Protein AF-A0A5C7FHQ1-F1 (afdb_monomer_lite)

InterPro domains:
  IPR025591 RloB-like protein [PF13707] (38-109)

Radius of gyration: 37.38 Å; chains: 1; bounding box: 98×91×89 Å

Organism: NCBI:txid2602767

Secondary structure (DSSP, 8-state):
---------GGGSTT--GGGS-----------PPPEEEEEEESSHHHHHHHHH---SSEEEEEEE----THHHHHHHHHHHHTT-SSEEEEE-------S----BGGGTEEEEEE-TTS-EEEEEETTEEEEEEE-TTS-EEEEEETT--EEEEETTEEEETTEEEEEEETTEEEEEETTEEEEEEEEE-TTS-EEEEEEEPTTS-EEE-

pLDDT: mean 82.06, std 13.9, range [45.81, 98.25]

Foldseek 3Di:
DDDDDDDDDPCPPPPPPPVVPDPDPPPPPPPPDDAAEEEEEECDDVVQVVVVPDDDPRHHYHYDHPVDADPVSVVVQVVVVVVVPGPYYHYDHPPPVVVVDDQADVVQQWRGFDADPVRHTAWTQHPNWIWGWDADPVRHTAWIATPVGFIWGDDPQWIDTNNHGAWGADPQGIFGDDDNDTWDKGFDADPVRHGDWIWTADDPGDIDID

Sequence (210 aa):
MAGRKNRIKVTDMRGNKPWLKSRQRSRVAVVVRSKRTFLILCEGQTEADYFLAFSNERIAVTAHDLGCAGKSLVDCALQYRDDGSFDEVWCVYDLDYSRGNVKAQANKQVSLISYNIFNLPRQITKSGQVFEVIYDGAGRKLAQIDLQGNRKDYLAGLELNNGSFESLYHPQGRAAYSNGSWSYQYVLQDHLGNTRAVFKNAVGGGVIIQ

Structure (mmCIF, N/CA/C/O backbone):
data_AF-A0A5C7FHQ1-F1
#
_entry.id   AF-A0A5C7FHQ1-F1
#
loop_
_atom_site.group_PDB
_atom_site.id
_atom_site.type_symbol
_atom_site.label_atom_id
_atom_site.label_alt_id
_atom_site.label_comp_id
_atom_site.label_asym_id
_atom_site.label_entity_id
_atom_site.label_seq_id
_atom_site.pdbx_PDB_ins_code
_atom_site.Cartn_x
_atom_site.Cartn_y
_atom_site.Cartn_z
_atom_site.occupancy
_atom_site.B_iso_or_equiv
_atom_site.auth_seq_id
_atom_site.auth_comp_id
_atom_site.auth_asym_id
_atom_site.auth_atom_id
_atom_site.pdbx_PDB_model_num
ATOM 1 N N . MET A 1 1 ? 72.778 -74.105 -54.160 1.00 45.81 1 MET A N 1
ATOM 2 C CA . MET A 1 1 ? 71.726 -74.114 -53.118 1.00 45.81 1 MET A CA 1
ATOM 3 C C . MET A 1 1 ? 70.679 -73.067 -53.477 1.00 45.81 1 ME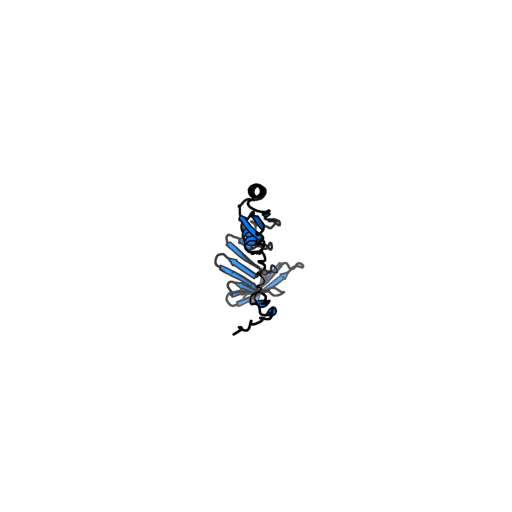T A C 1
ATOM 5 O O . MET A 1 1 ? 71.008 -71.890 -53.501 1.00 45.81 1 MET A O 1
ATOM 9 N N . ALA A 1 2 ? 69.463 -73.475 -53.848 1.00 47.78 2 ALA A N 1
ATOM 10 C CA . ALA A 1 2 ? 68.392 -72.546 -54.217 1.00 47.78 2 ALA A CA 1
ATOM 11 C C . ALA A 1 2 ? 67.639 -72.080 -52.958 1.00 47.78 2 ALA A C 1
ATOM 13 O O . ALA A 1 2 ? 67.052 -72.893 -52.246 1.00 47.78 2 ALA A O 1
ATOM 14 N N . GLY A 1 3 ? 67.680 -70.776 -52.668 1.00 51.56 3 GLY A N 1
ATOM 15 C CA . GLY A 1 3 ? 66.981 -70.169 -51.535 1.00 51.56 3 GLY A CA 1
ATOM 16 C C . GLY A 1 3 ? 65.462 -70.162 -51.735 1.00 51.56 3 GLY A C 1
ATOM 17 O O . GLY A 1 3 ? 64.954 -69.715 -52.764 1.00 51.56 3 GLY A O 1
ATOM 18 N N . ARG A 1 4 ? 64.729 -70.661 -50.738 1.00 51.22 4 ARG A N 1
ATOM 19 C CA . ARG A 1 4 ? 63.262 -70.734 -50.713 1.00 51.22 4 ARG A CA 1
ATOM 20 C C . ARG A 1 4 ? 62.659 -69.321 -50.746 1.00 51.22 4 ARG A C 1
ATOM 22 O O . ARG A 1 4 ? 62.803 -68.565 -49.790 1.00 51.22 4 ARG A O 1
ATOM 29 N N . LYS A 1 5 ? 61.958 -68.957 -51.827 1.00 63.88 5 LYS A N 1
ATOM 30 C CA . LYS A 1 5 ? 61.157 -67.719 -51.873 1.00 63.88 5 LYS A CA 1
ATOM 31 C C . LYS A 1 5 ? 59.920 -67.896 -50.991 1.00 63.88 5 LYS A C 1
ATOM 33 O O . LYS A 1 5 ? 59.021 -68.665 -51.327 1.00 63.88 5 LYS A O 1
ATOM 38 N N . ASN A 1 6 ? 59.863 -67.187 -49.866 1.00 60.47 6 ASN A N 1
ATOM 39 C CA . ASN A 1 6 ? 58.677 -67.174 -49.014 1.00 60.47 6 ASN A CA 1
ATOM 40 C C . ASN A 1 6 ? 57.550 -66.397 -49.708 1.00 60.47 6 ASN A C 1
ATOM 42 O O . ASN A 1 6 ? 57.630 -65.188 -49.913 1.00 60.47 6 ASN A O 1
ATOM 46 N N . ARG A 1 7 ? 56.493 -67.118 -50.084 1.00 62.28 7 ARG A N 1
ATOM 47 C CA . ARG A 1 7 ? 55.271 -66.564 -50.669 1.00 62.28 7 ARG A CA 1
ATOM 48 C C . ARG A 1 7 ? 54.404 -65.992 -49.547 1.00 62.28 7 ARG A C 1
ATOM 50 O O . ARG A 1 7 ? 53.772 -66.739 -48.808 1.00 62.28 7 ARG A O 1
ATOM 57 N N . ILE A 1 8 ? 54.382 -64.669 -49.419 1.00 68.75 8 ILE A N 1
ATOM 58 C CA . ILE A 1 8 ? 53.496 -63.966 -48.484 1.00 68.75 8 ILE A CA 1
ATOM 59 C C . ILE A 1 8 ? 52.087 -63.963 -49.089 1.00 68.75 8 ILE A C 1
ATOM 61 O O . ILE A 1 8 ? 51.901 -63.571 -50.243 1.00 68.75 8 ILE A O 1
ATOM 65 N N . LYS A 1 9 ? 51.087 -64.430 -48.333 1.00 60.69 9 LYS A N 1
ATOM 66 C CA . LYS A 1 9 ? 49.677 -64.353 -48.742 1.00 60.69 9 LYS A CA 1
ATOM 67 C C . LYS A 1 9 ? 49.331 -62.874 -48.945 1.00 60.69 9 LYS A C 1
ATOM 69 O O . LYS A 1 9 ? 49.666 -62.059 -48.096 1.00 60.69 9 LYS A O 1
ATOM 74 N N . VAL A 1 10 ? 48.672 -62.514 -50.048 1.00 63.47 10 VAL A N 1
ATOM 75 C CA . VAL A 1 10 ? 48.390 -61.104 -50.411 1.00 63.47 10 VAL A CA 1
ATOM 76 C C . VAL A 1 10 ? 47.677 -60.339 -49.281 1.00 63.47 10 VAL A C 1
ATOM 78 O O . VAL A 1 10 ? 47.901 -59.146 -49.100 1.00 63.47 10 VAL A O 1
ATOM 81 N N . THR A 1 11 ? 46.903 -61.043 -48.449 1.00 58.31 11 THR A N 1
ATOM 82 C CA . THR A 1 11 ? 46.233 -60.508 -47.250 1.00 58.31 11 THR A CA 1
ATOM 83 C C . THR A 1 11 ? 47.180 -60.098 -46.113 1.00 58.31 11 THR A C 1
ATOM 85 O O . THR A 1 11 ? 46.796 -59.303 -45.261 1.00 58.31 11 THR A O 1
ATOM 88 N N . ASP A 1 12 ? 48.408 -60.619 -46.083 1.00 58.84 12 ASP A N 1
ATOM 89 C CA . ASP A 1 12 ? 49.419 -60.336 -45.058 1.00 58.84 12 ASP A CA 1
ATOM 90 C C . ASP A 1 12 ? 50.465 -59.297 -45.473 1.00 58.84 12 ASP A C 1
ATOM 92 O O . ASP A 1 12 ? 51.321 -58.921 -44.667 1.00 58.84 12 ASP A O 1
ATOM 96 N N . MET A 1 13 ? 50.370 -58.760 -46.693 1.00 66.88 13 MET A N 1
ATOM 97 C CA . MET A 1 13 ? 51.175 -57.612 -47.103 1.00 66.88 13 MET A CA 1
ATOM 98 C C . MET A 1 13 ? 50.848 -56.417 -46.193 1.00 66.88 13 MET A C 1
ATOM 100 O O . MET A 1 13 ? 49.712 -55.940 -46.156 1.00 66.88 13 MET A O 1
ATOM 104 N N . ARG A 1 14 ? 51.855 -55.939 -45.443 1.00 59.72 14 ARG A N 1
ATOM 105 C CA . ARG A 1 14 ? 51.735 -54.931 -44.367 1.00 59.72 14 ARG A CA 1
ATOM 106 C C . ARG A 1 14 ? 51.024 -53.625 -44.765 1.00 59.72 14 ARG A C 1
ATOM 108 O O . ARG A 1 14 ? 50.611 -52.907 -43.869 1.00 59.72 14 ARG A O 1
ATOM 115 N N . GLY A 1 15 ? 50.839 -53.325 -46.052 1.00 60.47 15 GLY A N 1
ATOM 116 C CA . GLY A 1 15 ? 50.146 -52.116 -46.519 1.00 60.47 15 GLY A CA 1
ATOM 117 C C . GLY A 1 15 ? 48.631 -52.241 -46.740 1.00 60.47 15 GLY A C 1
ATOM 118 O O . GLY A 1 15 ? 47.954 -51.221 -46.805 1.00 60.47 15 GLY A O 1
ATOM 119 N N . ASN A 1 16 ? 48.070 -53.454 -46.850 1.00 62.62 16 ASN A N 1
ATOM 120 C CA . ASN A 1 16 ? 46.674 -53.650 -47.289 1.00 62.62 16 ASN A CA 1
ATOM 121 C C . ASN A 1 16 ? 45.705 -54.112 -46.194 1.00 62.62 16 ASN A C 1
ATOM 123 O O . ASN A 1 16 ? 44.533 -54.377 -46.465 1.00 62.62 16 ASN A O 1
ATOM 127 N N . LYS A 1 17 ? 46.176 -54.187 -44.950 1.00 68.50 17 LYS A N 1
ATOM 128 C CA . LYS A 1 17 ? 45.376 -54.625 -43.806 1.00 68.50 17 LYS A CA 1
ATOM 129 C C . LYS A 1 17 ? 44.289 -53.579 -43.494 1.00 68.50 17 LYS A C 1
ATOM 131 O O . LYS A 1 17 ? 44.628 -52.412 -43.299 1.00 68.50 17 LYS A O 1
ATOM 136 N N . PRO A 1 18 ? 42.997 -53.954 -43.424 1.00 61.66 18 PRO A N 1
ATOM 137 C CA . PRO A 1 18 ? 41.898 -53.005 -43.213 1.00 61.66 18 PRO A CA 1
ATOM 138 C C . PRO A 1 18 ? 42.045 -52.137 -41.957 1.00 61.66 18 PRO A C 1
ATOM 140 O O . PRO A 1 18 ? 41.680 -50.969 -41.979 1.00 61.66 18 PRO A O 1
ATOM 143 N N . TRP A 1 19 ? 42.645 -52.674 -40.891 1.00 67.50 19 TRP A N 1
ATOM 144 C CA . TRP A 1 19 ? 42.884 -51.955 -39.634 1.00 67.50 19 TRP A CA 1
ATOM 145 C C . TRP A 1 19 ? 44.073 -50.979 -39.677 1.00 67.50 19 TRP A C 1
ATOM 147 O O . TRP A 1 19 ? 44.228 -50.172 -38.769 1.00 67.50 19 TRP A O 1
ATOM 157 N N . LEU A 1 20 ? 44.904 -51.033 -40.725 1.00 65.62 20 LEU A N 1
ATOM 158 C CA . LEU A 1 20 ? 45.959 -50.048 -40.999 1.00 65.62 20 LEU A CA 1
ATOM 159 C C . LEU A 1 20 ? 45.444 -48.866 -41.839 1.00 65.62 20 LEU A C 1
ATOM 161 O O . LEU A 1 20 ? 46.096 -47.826 -41.902 1.00 65.62 20 LEU A O 1
ATOM 165 N N . LYS A 1 21 ? 44.257 -48.986 -42.450 1.00 66.19 21 LYS A N 1
ATOM 166 C CA . LYS A 1 21 ? 43.579 -47.882 -43.139 1.00 66.19 21 LYS A CA 1
ATOM 167 C C . LYS A 1 21 ? 42.800 -47.067 -42.108 1.00 66.19 21 LYS A C 1
ATOM 169 O O . LYS A 1 21 ? 41.613 -47.286 -41.888 1.00 66.19 21 LYS A O 1
ATOM 174 N N . SER A 1 22 ? 43.486 -46.137 -41.447 1.00 61.31 22 SER A N 1
ATOM 175 C CA . SER A 1 22 ? 42.833 -45.138 -40.597 1.00 61.31 22 SER A CA 1
ATOM 176 C C . SER A 1 22 ? 41.771 -44.394 -41.415 1.00 61.31 22 SER A C 1
ATOM 178 O O . SER A 1 22 ? 42.090 -43.754 -42.418 1.00 61.31 22 SER A O 1
ATOM 180 N N . ARG A 1 23 ? 40.497 -44.482 -41.011 1.00 62.06 23 ARG A N 1
ATOM 181 C CA . ARG A 1 23 ? 39.467 -43.553 -41.487 1.00 62.06 23 ARG A CA 1
ATOM 182 C C . ARG A 1 23 ? 39.915 -42.168 -41.037 1.00 62.06 23 ARG A C 1
ATOM 184 O O . ARG A 1 23 ? 39.902 -41.901 -39.835 1.00 62.06 23 ARG A O 1
ATOM 191 N N . GLN A 1 24 ? 40.322 -41.298 -41.966 1.00 61.53 24 GLN A N 1
ATOM 192 C CA . GLN A 1 24 ? 40.513 -39.892 -41.623 1.00 61.53 24 GLN A CA 1
ATOM 193 C C . GLN A 1 24 ? 39.239 -39.422 -40.919 1.00 61.53 24 GLN A C 1
ATOM 195 O O . GLN A 1 24 ? 38.144 -39.561 -41.466 1.00 61.53 24 GLN A O 1
ATOM 200 N N . ARG A 1 25 ? 39.370 -38.937 -39.678 1.00 58.91 25 ARG A N 1
ATOM 201 C CA . ARG A 1 25 ? 38.250 -38.306 -38.981 1.00 58.91 25 ARG A CA 1
ATOM 202 C C . ARG A 1 25 ? 37.777 -37.178 -39.885 1.00 58.91 25 ARG A C 1
ATOM 204 O O . ARG A 1 25 ? 38.517 -36.219 -40.098 1.00 58.91 25 ARG A O 1
ATOM 211 N N . SER A 1 26 ? 36.570 -37.302 -40.425 1.00 61.41 26 SER A N 1
ATOM 212 C CA . SER A 1 26 ? 35.893 -36.186 -41.065 1.00 61.41 26 SER A CA 1
ATOM 213 C C . SER A 1 26 ? 35.835 -35.073 -40.028 1.00 61.41 26 SER A C 1
ATOM 215 O O . SER A 1 26 ? 35.146 -35.203 -39.014 1.00 61.41 26 SER A O 1
ATOM 217 N N . ARG A 1 27 ? 36.622 -34.012 -40.229 1.00 60.53 27 ARG A N 1
ATOM 218 C CA . ARG A 1 27 ? 36.475 -32.784 -39.454 1.00 60.53 27 ARG A CA 1
ATOM 219 C C . ARG A 1 27 ? 35.096 -32.255 -39.813 1.00 60.53 27 ARG A C 1
ATOM 221 O O . ARG A 1 27 ? 34.925 -31.670 -40.876 1.00 60.53 27 ARG A O 1
ATOM 228 N N . VAL A 1 28 ? 34.105 -32.517 -38.968 1.00 60.78 28 VAL A N 1
ATOM 229 C CA . VAL A 1 28 ? 32.854 -31.771 -39.040 1.00 60.78 28 VAL A CA 1
ATOM 230 C C . VAL A 1 28 ? 33.259 -30.336 -38.745 1.00 60.78 28 VAL A C 1
ATOM 232 O O . VAL A 1 28 ? 33.754 -30.047 -37.655 1.00 60.78 28 VAL A O 1
ATOM 235 N N . ALA A 1 29 ? 33.162 -29.460 -39.742 1.00 60.31 29 ALA A N 1
ATOM 236 C CA . ALA A 1 29 ? 33.302 -28.039 -39.502 1.00 60.31 29 ALA A CA 1
ATOM 237 C C . ALA A 1 29 ? 32.179 -27.662 -38.534 1.00 60.31 29 ALA A C 1
ATOM 239 O O . ALA A 1 29 ? 31.005 -27.673 -38.903 1.00 60.31 29 ALA A O 1
ATOM 240 N N . VAL A 1 30 ? 32.527 -27.413 -37.271 1.00 57.22 30 VAL A N 1
ATOM 241 C CA . VAL A 1 30 ? 31.595 -26.802 -36.329 1.00 57.22 30 VAL A CA 1
ATOM 242 C C . VAL A 1 30 ? 31.378 -25.393 -36.856 1.00 57.22 30 VAL A C 1
ATOM 244 O O . VAL A 1 30 ? 32.232 -24.524 -36.699 1.00 57.22 30 VAL A O 1
ATOM 247 N N . VAL A 1 31 ? 30.270 -25.189 -37.565 1.00 58.84 31 VAL A N 1
ATOM 248 C CA . VAL A 1 31 ? 29.831 -23.855 -37.958 1.00 58.84 31 VAL A CA 1
ATOM 249 C C . VAL A 1 31 ? 29.368 -23.179 -36.674 1.00 58.84 31 VAL A C 1
ATOM 251 O O . VAL A 1 31 ? 28.221 -23.337 -36.258 1.00 58.84 31 VAL A O 1
ATOM 254 N N . VAL A 1 32 ? 30.276 -22.468 -36.006 1.00 57.50 32 VAL A N 1
ATOM 255 C CA . VAL A 1 32 ? 29.896 -21.512 -34.968 1.00 57.50 32 VAL A CA 1
ATOM 256 C C . VAL A 1 32 ? 29.138 -20.413 -35.700 1.00 57.50 32 VAL A C 1
ATOM 258 O O . VAL A 1 32 ? 29.737 -19.573 -36.365 1.00 57.50 32 VAL A O 1
ATOM 261 N N . ARG A 1 33 ? 27.804 -20.473 -35.674 1.00 61.50 33 ARG A N 1
ATOM 262 C CA . ARG A 1 33 ? 26.990 -19.355 -36.153 1.00 61.50 33 ARG A CA 1
ATOM 263 C C . ARG A 1 33 ? 27.306 -18.164 -35.254 1.00 61.50 33 ARG A C 1
ATOM 265 O O . ARG A 1 33 ? 27.241 -18.306 -34.032 1.00 61.50 33 ARG A O 1
ATOM 272 N N . SER A 1 34 ? 27.665 -17.025 -35.842 1.00 70.12 34 SER A N 1
ATOM 273 C CA . SER A 1 34 ? 27.733 -15.774 -35.089 1.00 70.12 34 SER A CA 1
ATOM 274 C C . SER A 1 34 ? 26.375 -15.550 -34.425 1.00 70.12 34 SER A C 1
ATOM 276 O O . SER A 1 34 ? 25.328 -15.781 -35.042 1.00 70.12 34 SER A O 1
ATOM 278 N N . LYS A 1 35 ? 26.383 -15.187 -33.138 1.00 76.31 35 LYS A N 1
ATOM 279 C CA . LYS A 1 35 ? 25.145 -14.814 -32.453 1.00 76.31 35 LYS A CA 1
ATOM 280 C C . LYS A 1 35 ? 24.574 -13.599 -33.169 1.00 76.31 35 LYS A C 1
ATOM 282 O O . LYS A 1 35 ? 25.338 -12.693 -33.492 1.00 76.31 35 LYS A O 1
ATOM 287 N N . ARG A 1 36 ? 23.261 -13.579 -33.388 1.00 84.75 36 ARG A N 1
ATOM 288 C CA . ARG A 1 36 ? 22.617 -12.345 -33.845 1.00 84.75 36 ARG A CA 1
ATOM 289 C C . ARG A 1 36 ? 22.707 -11.296 -32.744 1.00 84.75 36 ARG A C 1
ATOM 291 O O . ARG A 1 36 ? 22.486 -11.643 -31.578 1.00 84.75 36 ARG A O 1
ATOM 298 N N . THR A 1 37 ? 23.046 -10.065 -33.098 1.00 87.25 37 THR A N 1
ATOM 299 C CA . THR A 1 37 ? 23.228 -8.958 -32.157 1.00 87.25 37 THR A CA 1
ATOM 300 C C . THR A 1 37 ? 22.015 -8.037 -32.169 1.00 87.25 37 THR A C 1
ATOM 302 O O . THR A 1 37 ? 21.579 -7.561 -33.213 1.00 87.25 37 THR A O 1
ATOM 305 N N . PHE A 1 38 ? 21.467 -7.786 -30.986 1.00 89.00 38 PHE A N 1
ATOM 306 C CA . PHE A 1 38 ? 20.334 -6.893 -30.785 1.00 89.00 38 PHE A CA 1
ATOM 307 C C . PHE A 1 38 ? 20.762 -5.754 -29.874 1.00 89.00 38 PHE A C 1
ATOM 309 O O . PHE A 1 38 ? 21.270 -5.995 -28.775 1.00 89.00 38 PHE A O 1
ATOM 316 N N . LEU A 1 39 ? 20.507 -4.528 -30.314 1.00 89.06 39 LEU A N 1
ATOM 317 C CA . LEU A 1 39 ? 20.570 -3.345 -29.474 1.00 89.06 39 LEU A CA 1
ATOM 318 C C . LEU A 1 39 ? 19.167 -3.017 -28.978 1.00 89.06 39 LEU A C 1
ATOM 320 O O . LEU A 1 39 ? 18.267 -2.788 -29.782 1.00 89.06 39 LEU A O 1
ATOM 324 N N . ILE A 1 40 ? 18.990 -2.968 -27.664 1.00 88.12 40 ILE A N 1
ATOM 325 C CA . ILE A 1 40 ? 17.750 -2.532 -27.029 1.00 88.12 40 ILE A CA 1
ATOM 326 C C . ILE A 1 40 ? 17.993 -1.157 -26.412 1.00 88.12 40 ILE A C 1
ATOM 328 O O . ILE A 1 40 ? 18.852 -0.996 -25.546 1.00 88.12 40 ILE A O 1
ATOM 332 N N . LEU A 1 41 ? 17.245 -0.162 -26.875 1.00 86.38 41 LEU A N 1
ATOM 333 C CA . LEU A 1 41 ? 17.270 1.189 -26.328 1.00 86.38 41 LEU A CA 1
ATOM 334 C C . LEU A 1 41 ? 16.024 1.390 -25.471 1.00 86.38 41 LEU A C 1
ATOM 336 O O . LEU A 1 41 ? 14.905 1.318 -25.987 1.00 86.38 41 LEU A O 1
ATOM 340 N N . CYS A 1 42 ? 16.235 1.615 -24.177 1.00 80.44 42 CYS A N 1
ATOM 341 C CA . CYS A 1 42 ? 15.179 1.770 -23.183 1.00 80.44 42 CYS A CA 1
ATOM 342 C C . CYS A 1 42 ? 15.036 3.240 -22.759 1.00 80.44 42 CYS A C 1
ATOM 344 O O . CYS A 1 42 ? 16.015 3.988 -22.738 1.00 80.44 42 CYS A O 1
ATOM 346 N N . GLU A 1 43 ? 13.814 3.633 -22.394 1.00 74.44 43 GLU A N 1
ATOM 347 C CA . GLU A 1 43 ? 13.510 4.939 -21.785 1.00 74.44 43 GLU A CA 1
ATOM 348 C C . GLU A 1 43 ? 13.960 5.029 -20.314 1.00 74.44 43 GLU A C 1
ATOM 350 O O . GLU A 1 43 ? 14.272 6.120 -19.834 1.00 74.44 43 GLU A O 1
ATOM 355 N N . GLY A 1 44 ? 14.023 3.886 -19.617 1.00 66.50 44 GLY A N 1
ATOM 356 C CA . GLY A 1 44 ? 14.414 3.776 -18.214 1.00 66.50 44 GLY A CA 1
ATOM 357 C C . GLY A 1 44 ? 15.380 2.621 -17.916 1.00 66.50 44 GLY A C 1
ATOM 358 O O . GLY A 1 44 ? 15.699 1.783 -18.764 1.00 66.50 44 GLY A O 1
ATOM 359 N N . GLN A 1 45 ? 15.875 2.598 -16.673 1.00 60.59 45 GLN A N 1
ATOM 360 C CA . GLN A 1 45 ? 16.888 1.637 -16.208 1.00 60.59 45 GLN A CA 1
ATOM 361 C C . GLN A 1 45 ? 16.345 0.227 -15.967 1.00 60.59 45 GLN A C 1
ATOM 363 O O . GLN A 1 45 ? 17.063 -0.753 -16.159 1.00 60.59 45 GLN A O 1
ATOM 368 N N . THR A 1 46 ? 15.086 0.105 -15.543 1.00 61.94 46 THR A N 1
ATOM 369 C CA . THR A 1 46 ? 14.539 -1.175 -15.055 1.00 61.94 46 THR A CA 1
ATOM 370 C C . THR A 1 46 ? 14.408 -2.197 -16.191 1.00 61.94 46 THR A C 1
ATOM 372 O O . THR A 1 46 ? 14.577 -3.401 -15.998 1.00 61.94 46 THR A O 1
ATOM 375 N N . GLU A 1 47 ? 14.153 -1.718 -17.402 1.00 68.31 47 GLU A N 1
ATOM 376 C CA . GLU A 1 47 ? 13.981 -2.505 -18.616 1.00 68.31 47 GLU A CA 1
ATOM 377 C C . GLU A 1 47 ? 15.319 -3.064 -19.101 1.00 68.31 47 GLU A C 1
ATOM 379 O O . GLU A 1 47 ? 15.391 -4.221 -19.515 1.00 68.31 47 GLU A O 1
ATOM 384 N N . ALA A 1 48 ? 16.393 -2.272 -19.023 1.00 70.75 48 ALA A N 1
ATOM 385 C CA . ALA A 1 48 ? 17.725 -2.731 -19.406 1.00 70.75 48 ALA A CA 1
ATOM 386 C C . ALA A 1 48 ? 18.159 -3.930 -18.547 1.00 70.75 48 ALA A C 1
ATOM 388 O O . ALA A 1 48 ? 18.602 -4.948 -19.085 1.00 70.75 48 ALA A O 1
ATOM 389 N N . ASP A 1 49 ? 17.926 -3.855 -17.235 1.00 73.44 49 ASP A N 1
ATOM 390 C CA . ASP A 1 49 ? 18.214 -4.945 -16.302 1.00 73.44 49 ASP A CA 1
ATOM 391 C C . ASP A 1 49 ? 17.384 -6.205 -16.599 1.00 73.44 49 ASP A C 1
ATOM 393 O O . ASP A 1 49 ? 17.911 -7.319 -16.531 1.00 73.44 49 ASP A O 1
ATOM 397 N N . TYR A 1 50 ? 16.111 -6.055 -16.998 1.00 75.88 50 TYR A N 1
ATOM 398 C CA . TYR A 1 50 ? 15.274 -7.181 -17.428 1.00 75.88 50 TYR A CA 1
ATOM 399 C C . TYR A 1 50 ? 15.909 -7.930 -18.604 1.00 75.88 50 TYR A C 1
ATOM 401 O O . TYR A 1 50 ? 16.060 -9.149 -18.543 1.00 75.88 50 TYR A O 1
ATOM 409 N N . PHE A 1 51 ? 16.317 -7.225 -19.661 1.00 75.38 51 PHE A N 1
ATOM 410 C CA . PHE A 1 51 ? 16.867 -7.867 -20.857 1.00 75.38 51 PHE A CA 1
ATOM 411 C C . PHE A 1 51 ? 18.266 -8.451 -20.641 1.00 75.38 51 PHE A C 1
ATOM 413 O O . PHE A 1 51 ? 18.582 -9.492 -21.217 1.00 75.38 51 PHE A O 1
ATOM 420 N N . LEU A 1 52 ? 19.082 -7.832 -19.785 1.00 77.56 52 LEU A N 1
ATOM 421 C CA . LEU A 1 52 ? 20.417 -8.331 -19.445 1.00 77.56 52 LEU A CA 1
ATOM 422 C C . LEU A 1 52 ? 20.377 -9.563 -18.528 1.00 77.56 52 LEU A C 1
ATOM 424 O O . LEU A 1 52 ? 21.309 -10.369 -18.550 1.00 77.56 52 LEU A O 1
ATOM 428 N N . ALA A 1 53 ? 19.298 -9.757 -17.764 1.00 78.50 53 ALA A N 1
ATOM 429 C CA . ALA A 1 53 ? 19.123 -10.934 -16.917 1.00 78.50 53 ALA A CA 1
ATOM 430 C C . ALA A 1 53 ? 18.911 -12.238 -17.713 1.00 78.50 53 ALA A C 1
ATOM 432 O O . ALA A 1 53 ? 19.173 -13.328 -17.193 1.00 78.50 53 ALA A O 1
ATOM 433 N N . PHE A 1 54 ? 18.468 -12.166 -18.975 1.00 67.94 54 PHE A N 1
ATOM 434 C CA . PHE A 1 54 ? 18.284 -13.351 -19.814 1.00 67.94 54 PHE A CA 1
ATOM 435 C C . PHE A 1 54 ? 19.571 -13.709 -20.561 1.00 67.94 54 PHE A C 1
ATOM 437 O O . PHE A 1 54 ? 19.944 -13.076 -21.547 1.00 67.94 54 PHE A O 1
ATOM 444 N N . SER A 1 55 ? 20.233 -14.793 -20.152 1.00 66.81 55 SER A N 1
ATOM 445 C CA . SER A 1 55 ? 21.345 -15.349 -20.926 1.00 66.81 55 SER A CA 1
ATOM 446 C C . SER A 1 55 ? 20.830 -16.226 -22.077 1.00 66.81 55 SER A C 1
ATOM 448 O O . SER A 1 55 ? 19.983 -17.100 -21.896 1.00 66.81 55 SER A O 1
ATOM 450 N N . ASN A 1 56 ? 21.339 -15.995 -23.293 1.00 69.12 56 ASN A N 1
ATOM 451 C CA . ASN A 1 56 ? 21.010 -16.805 -24.468 1.00 69.12 56 ASN A CA 1
ATOM 452 C C . ASN A 1 56 ? 22.273 -17.186 -25.263 1.00 69.12 56 ASN A C 1
ATOM 454 O O . ASN A 1 56 ? 23.170 -16.377 -25.527 1.00 69.12 56 ASN A O 1
ATOM 458 N N . GLU A 1 57 ? 22.361 -18.449 -25.677 1.00 69.81 57 GLU A N 1
ATOM 459 C CA . GLU A 1 57 ? 23.482 -18.960 -26.474 1.00 69.81 57 GLU A CA 1
ATOM 460 C C . GLU A 1 57 ? 23.418 -18.536 -27.948 1.00 69.81 57 GLU A C 1
ATOM 462 O O . GLU A 1 57 ? 24.442 -18.530 -28.626 1.00 69.81 57 GLU A O 1
ATOM 467 N N . ARG A 1 58 ? 22.242 -18.156 -28.458 1.00 77.00 58 ARG A N 1
ATOM 468 C CA . ARG A 1 58 ? 22.011 -17.847 -29.881 1.00 77.00 58 ARG A CA 1
ATOM 469 C C . ARG A 1 58 ? 21.942 -16.356 -30.193 1.00 77.00 58 ARG A C 1
ATOM 471 O O . ARG A 1 58 ? 22.081 -15.978 -31.354 1.00 77.00 58 ARG A O 1
ATOM 478 N N . ILE A 1 59 ? 21.711 -15.535 -29.175 1.00 80.88 59 ILE A N 1
ATOM 479 C CA . ILE A 1 59 ? 21.459 -14.100 -29.304 1.00 80.88 59 ILE A CA 1
ATOM 480 C C . ILE A 1 59 ? 22.385 -13.360 -28.340 1.00 80.88 59 ILE A C 1
ATOM 482 O O . ILE A 1 59 ? 22.603 -13.819 -27.219 1.00 80.88 59 ILE A O 1
ATOM 486 N N . ALA A 1 60 ? 22.954 -12.249 -28.791 1.00 82.38 60 ALA A N 1
ATOM 487 C CA . ALA A 1 60 ? 23.652 -11.294 -27.946 1.00 82.38 60 ALA A CA 1
ATOM 488 C C . ALA A 1 60 ? 22.795 -10.031 -27.844 1.00 82.38 60 ALA A C 1
ATOM 490 O O . ALA A 1 60 ? 22.454 -9.440 -28.865 1.00 82.38 60 ALA A O 1
ATOM 491 N N . VAL A 1 61 ? 22.432 -9.652 -26.621 1.00 84.56 61 VAL A N 1
ATOM 492 C CA . VAL A 1 61 ? 21.614 -8.470 -26.344 1.00 84.56 61 VAL A CA 1
ATOM 493 C C . VAL A 1 61 ? 22.475 -7.458 -25.607 1.00 84.56 61 VAL A C 1
ATOM 495 O O . VAL A 1 61 ? 23.086 -7.791 -24.592 1.00 84.56 61 VAL A O 1
ATOM 498 N N . THR A 1 62 ? 22.515 -6.233 -26.112 1.00 83.50 62 THR A N 1
ATOM 499 C CA . THR A 1 62 ? 23.055 -5.073 -25.402 1.00 83.50 62 THR A CA 1
ATOM 500 C C . THR A 1 62 ? 21.914 -4.110 -25.140 1.00 83.50 62 THR A C 1
ATOM 502 O O . THR A 1 62 ? 21.224 -3.716 -26.078 1.00 83.50 62 THR A O 1
ATOM 505 N N . ALA A 1 63 ? 21.710 -3.740 -23.880 1.00 79.19 63 ALA A N 1
ATOM 506 C CA . ALA A 1 63 ? 20.687 -2.781 -23.494 1.00 79.19 63 ALA A CA 1
ATOM 507 C C . ALA A 1 63 ? 21.345 -1.489 -23.000 1.00 79.19 63 ALA A C 1
ATOM 509 O O . ALA A 1 63 ? 22.278 -1.548 -22.199 1.00 79.19 63 ALA A O 1
ATOM 510 N N . HIS A 1 64 ? 20.869 -0.341 -23.481 1.00 78.94 64 HIS A N 1
ATOM 511 C CA . HIS A 1 64 ? 21.305 0.976 -23.018 1.00 78.94 64 HIS A CA 1
ATOM 512 C C . HIS A 1 64 ? 20.117 1.766 -22.477 1.00 78.94 64 HIS A C 1
ATOM 514 O O . HIS A 1 64 ? 19.089 1.889 -23.145 1.00 78.94 64 HIS A O 1
ATOM 520 N N . ASP A 1 65 ? 20.307 2.339 -21.292 1.00 70.44 65 ASP A N 1
ATOM 521 C CA . ASP A 1 65 ? 19.480 3.429 -20.786 1.00 70.44 65 ASP A CA 1
ATOM 522 C C . ASP A 1 65 ? 20.051 4.746 -21.322 1.00 70.44 65 ASP A C 1
ATOM 524 O O . ASP A 1 65 ? 21.174 5.133 -20.989 1.00 70.44 65 ASP A O 1
ATOM 528 N N . LEU A 1 66 ? 19.298 5.403 -22.202 1.00 69.88 66 LEU A N 1
ATOM 529 C CA . LEU A 1 66 ? 19.687 6.694 -22.770 1.00 69.88 66 LEU A CA 1
ATOM 530 C C . LEU A 1 66 ? 19.105 7.877 -21.984 1.00 69.88 66 LEU A C 1
ATOM 532 O O . LEU A 1 66 ? 19.397 9.022 -22.331 1.00 69.88 66 LEU A O 1
ATOM 536 N N . GLY A 1 67 ? 18.261 7.638 -20.971 1.00 62.47 67 GLY A N 1
ATOM 537 C CA . GLY A 1 67 ? 17.520 8.689 -20.264 1.00 62.47 67 GLY A CA 1
ATOM 538 C C . GLY A 1 67 ? 16.671 9.561 -21.201 1.00 62.47 67 GLY A C 1
ATOM 539 O O . GLY A 1 67 ? 16.394 10.723 -20.904 1.00 62.47 67 GLY A O 1
ATOM 540 N N . CYS A 1 68 ? 16.329 9.025 -22.375 1.00 64.50 68 CYS A N 1
ATOM 541 C CA . CYS A 1 68 ? 15.657 9.713 -23.468 1.00 64.50 68 CYS A CA 1
ATOM 542 C C . CYS A 1 68 ? 14.281 9.086 -23.698 1.00 64.50 68 CYS A C 1
ATOM 544 O O . CYS A 1 68 ? 14.166 7.869 -23.791 1.00 64.50 68 CYS A O 1
ATOM 546 N N . ALA A 1 69 ? 13.255 9.924 -23.855 1.00 69.44 69 ALA A N 1
ATOM 547 C CA . ALA A 1 69 ? 11.868 9.493 -24.007 1.00 69.44 69 ALA A CA 1
ATOM 548 C C . ALA A 1 69 ? 11.285 9.865 -25.376 1.00 69.44 69 ALA A C 1
ATOM 550 O O . ALA A 1 69 ? 11.598 10.909 -25.960 1.00 69.44 69 ALA A O 1
ATOM 551 N N . GLY A 1 70 ? 10.369 9.037 -25.877 1.00 74.06 70 GLY A N 1
ATOM 552 C CA . GLY A 1 70 ? 9.593 9.343 -27.077 1.00 74.06 70 GL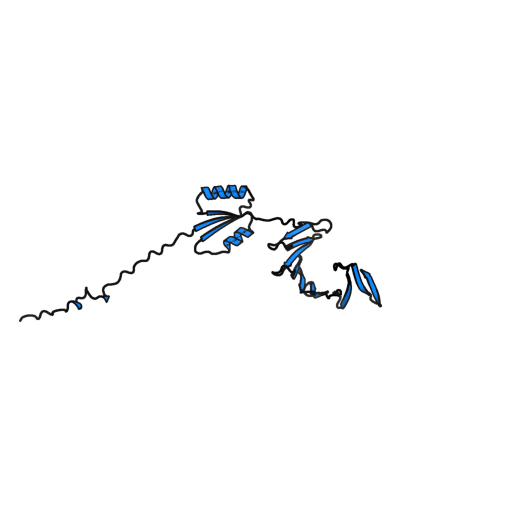Y A CA 1
ATOM 553 C C . GLY A 1 70 ? 10.457 9.527 -28.331 1.00 74.06 70 GLY A C 1
ATOM 554 O O . GLY A 1 70 ? 11.151 8.611 -28.764 1.00 74.06 70 GLY A O 1
ATOM 555 N N . LYS A 1 71 ? 10.395 10.711 -28.956 1.00 79.94 71 LYS A N 1
ATOM 556 C CA . LYS A 1 71 ? 11.030 10.969 -30.260 1.00 79.94 71 LYS A CA 1
ATOM 557 C C . LYS A 1 71 ? 12.563 10.918 -30.213 1.00 79.94 71 LYS A C 1
ATOM 559 O O . LYS A 1 71 ? 13.165 10.412 -31.153 1.00 79.94 71 LYS A O 1
ATOM 564 N N . SER A 1 72 ? 13.190 11.388 -29.133 1.00 80.81 72 SER A N 1
ATOM 565 C CA . SER A 1 72 ? 14.657 11.380 -29.031 1.00 80.81 72 SER A CA 1
ATOM 566 C C . SER A 1 72 ? 15.226 9.962 -28.969 1.00 80.81 72 SER A C 1
ATOM 568 O O . SER A 1 72 ? 16.283 9.708 -29.537 1.00 80.81 72 SER A O 1
ATOM 570 N N . LEU A 1 73 ? 14.491 9.023 -28.362 1.00 83.62 73 LEU A N 1
ATOM 571 C CA . LEU A 1 73 ? 14.853 7.605 -28.351 1.00 83.62 73 LEU A CA 1
ATOM 572 C C . LEU A 1 73 ? 14.859 7.021 -29.772 1.00 83.62 73 LEU A C 1
ATOM 574 O O . LEU A 1 73 ? 15.780 6.296 -30.140 1.00 83.62 73 LEU A O 1
ATOM 578 N N . VAL A 1 74 ? 13.865 7.386 -30.593 1.00 85.69 74 VAL A N 1
ATOM 579 C CA . VAL A 1 74 ? 13.808 6.991 -32.012 1.00 85.69 74 VAL A CA 1
ATOM 580 C C . VAL A 1 74 ? 14.972 7.577 -32.792 1.00 85.69 74 VAL A C 1
ATOM 582 O O . VAL A 1 74 ? 15.607 6.859 -33.558 1.00 85.69 74 VAL A O 1
ATOM 585 N N . ASP A 1 75 ? 15.271 8.859 -32.593 1.00 87.19 75 ASP A N 1
ATOM 586 C CA . ASP A 1 75 ? 16.356 9.528 -33.308 1.00 87.19 75 ASP A CA 1
ATOM 587 C C . ASP A 1 75 ? 17.717 8.880 -32.977 1.00 87.19 75 ASP A C 1
ATOM 589 O O . ASP A 1 75 ? 18.512 8.622 -33.882 1.00 87.19 75 ASP A O 1
ATOM 593 N N . CYS A 1 76 ? 17.959 8.507 -31.713 1.00 83.06 76 CYS A N 1
ATOM 594 C CA . CYS A 1 76 ? 19.133 7.722 -31.319 1.00 83.06 76 CYS A CA 1
ATOM 595 C C . CYS A 1 76 ? 19.139 6.316 -31.938 1.00 83.06 76 CYS A C 1
ATOM 597 O O . CYS A 1 76 ? 20.173 5.859 -32.421 1.00 83.06 76 CYS A O 1
ATOM 599 N N . ALA A 1 77 ? 17.996 5.628 -31.975 1.00 87.31 77 ALA A N 1
ATOM 600 C CA . ALA A 1 77 ? 17.894 4.305 -32.590 1.00 87.31 77 ALA A CA 1
ATOM 601 C C . ALA A 1 77 ? 18.231 4.322 -34.085 1.00 87.31 77 ALA A C 1
ATOM 603 O O . ALA A 1 77 ? 18.880 3.404 -34.586 1.00 87.31 77 ALA A O 1
ATOM 604 N N . LEU A 1 78 ? 17.823 5.378 -34.793 1.00 86.38 78 LEU A N 1
ATOM 605 C CA . LEU A 1 78 ? 18.154 5.572 -36.203 1.00 86.38 78 LEU A CA 1
ATOM 606 C C . LEU A 1 78 ? 19.663 5.746 -36.407 1.00 86.38 78 LEU A C 1
ATOM 608 O O . LEU A 1 78 ? 20.201 5.141 -37.328 1.00 86.38 78 LEU A O 1
ATOM 612 N N . GLN A 1 79 ? 20.351 6.477 -35.523 1.00 85.44 79 GLN A N 1
ATOM 613 C CA . GLN A 1 79 ? 21.813 6.615 -35.583 1.00 85.44 79 GLN A CA 1
ATOM 614 C C . GLN A 1 79 ? 22.512 5.257 -35.446 1.00 85.44 79 GLN A C 1
ATOM 616 O O . GLN A 1 79 ? 23.309 4.885 -36.301 1.00 85.44 79 GLN A O 1
ATOM 621 N N . TYR A 1 80 ? 22.148 4.463 -34.435 1.00 85.12 80 TYR A N 1
ATOM 622 C CA . TYR A 1 80 ? 22.751 3.140 -34.229 1.00 85.12 80 TYR A CA 1
ATOM 623 C C . TYR A 1 80 ? 22.432 2.135 -35.336 1.00 85.12 80 TYR A C 1
ATOM 625 O O . TYR A 1 80 ? 23.244 1.255 -35.632 1.00 85.12 80 TYR A O 1
ATOM 633 N N . ARG A 1 81 ? 21.248 2.246 -35.944 1.00 86.06 81 ARG A N 1
ATOM 634 C CA . ARG A 1 81 ? 20.887 1.447 -37.115 1.00 86.06 81 ARG A CA 1
ATOM 635 C C . ARG A 1 81 ? 21.786 1.797 -38.299 1.00 86.06 81 ARG A C 1
ATOM 637 O O . ARG A 1 81 ? 22.248 0.893 -38.990 1.00 86.06 81 ARG A O 1
ATOM 644 N N . ASP A 1 82 ? 22.021 3.084 -38.529 1.00 85.44 82 ASP A N 1
ATOM 645 C CA . ASP A 1 82 ? 22.809 3.565 -39.664 1.00 85.44 82 ASP A CA 1
ATOM 646 C C . ASP A 1 82 ? 24.313 3.263 -39.485 1.00 85.44 82 ASP A C 1
ATOM 648 O O . ASP A 1 82 ? 24.998 2.982 -40.468 1.00 85.44 82 ASP A O 1
ATOM 652 N N . ASP A 1 83 ? 24.800 3.190 -38.240 1.00 83.62 83 ASP A N 1
ATOM 653 C CA . ASP A 1 83 ? 26.157 2.735 -37.895 1.00 83.62 83 ASP A CA 1
ATOM 654 C C . ASP A 1 83 ? 26.394 1.234 -38.174 1.00 83.62 83 ASP A C 1
ATOM 656 O O . ASP A 1 83 ? 27.541 0.783 -38.211 1.00 83.62 83 ASP A O 1
ATOM 660 N N . GLY A 1 84 ? 25.333 0.431 -38.343 1.00 79.06 84 GLY A N 1
ATOM 661 C CA . GLY A 1 84 ? 25.420 -0.989 -38.716 1.00 79.06 84 GLY A CA 1
ATOM 662 C C . GLY A 1 84 ? 26.101 -1.897 -37.683 1.00 79.06 84 GLY A C 1
ATOM 663 O O . GLY A 1 84 ? 2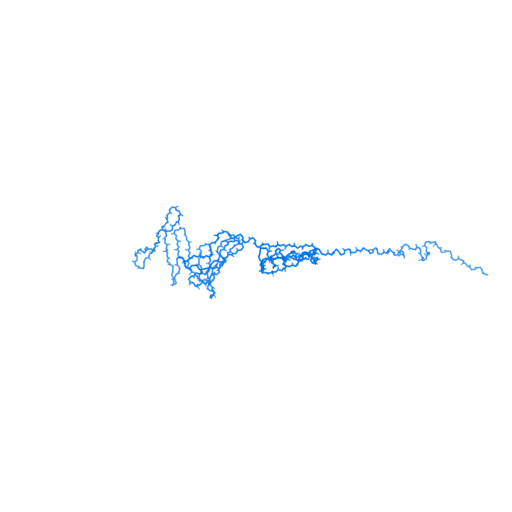6.511 -3.010 -38.009 1.00 79.06 84 GLY A O 1
ATOM 664 N N . SER A 1 85 ? 26.240 -1.435 -36.438 1.00 84.62 85 SER A N 1
ATOM 665 C CA . SER A 1 85 ? 26.930 -2.168 -35.363 1.00 84.62 85 SER A CA 1
ATOM 666 C C . SER A 1 85 ? 26.129 -3.362 -34.819 1.00 84.62 85 SER A C 1
ATOM 668 O O . SER A 1 85 ? 26.689 -4.233 -34.150 1.00 84.62 85 SER A O 1
ATOM 670 N N . PHE A 1 86 ? 24.828 -3.418 -35.112 1.00 87.50 86 PHE A N 1
ATOM 671 C CA . PHE A 1 86 ? 23.898 -4.435 -34.624 1.00 87.50 86 PHE A CA 1
ATOM 672 C C . PHE A 1 86 ? 23.021 -4.959 -35.764 1.00 87.50 86 PHE A C 1
ATOM 674 O O . PHE A 1 86 ? 22.663 -4.195 -36.660 1.00 87.50 86 PHE A O 1
ATOM 681 N N . ASP A 1 87 ? 22.656 -6.246 -35.722 1.00 88.56 87 ASP A N 1
ATOM 682 C CA . ASP A 1 87 ? 21.749 -6.839 -36.716 1.00 88.56 87 ASP A CA 1
ATOM 683 C C . ASP A 1 87 ? 20.340 -6.238 -36.611 1.00 88.56 87 ASP A C 1
ATOM 685 O O . ASP A 1 87 ? 19.665 -6.027 -37.619 1.00 88.56 87 ASP A O 1
ATOM 689 N N . GLU A 1 88 ? 19.891 -5.963 -35.384 1.00 88.81 88 GLU A N 1
ATOM 690 C CA . GLU A 1 88 ? 18.596 -5.352 -35.103 1.00 88.81 88 GLU A CA 1
ATOM 691 C C . GLU A 1 88 ? 18.711 -4.302 -33.985 1.00 88.81 88 GLU A C 1
ATOM 693 O O . GLU A 1 88 ? 19.408 -4.503 -32.989 1.00 88.81 88 GLU A O 1
ATOM 698 N N . VAL A 1 89 ? 17.993 -3.184 -34.140 1.00 89.25 89 VAL A N 1
ATOM 699 C CA . VAL A 1 89 ? 17.878 -2.120 -33.129 1.00 89.25 89 VAL A CA 1
ATOM 700 C C . VAL A 1 89 ? 16.412 -1.981 -32.742 1.00 89.25 89 VAL A C 1
ATOM 702 O O . VAL A 1 89 ? 15.559 -1.747 -33.598 1.00 89.25 89 VAL A O 1
ATOM 705 N N . TRP A 1 90 ? 16.108 -2.184 -31.466 1.00 87.62 90 TRP A N 1
ATOM 706 C CA . TRP A 1 90 ? 14.756 -2.192 -30.924 1.00 87.62 90 TRP A CA 1
ATOM 707 C C . TRP A 1 90 ? 14.598 -1.040 -29.930 1.00 87.62 90 TRP A C 1
ATOM 709 O O . TRP A 1 90 ? 15.391 -0.897 -29.000 1.00 87.62 90 TRP A O 1
ATOM 719 N N . CYS A 1 91 ? 13.549 -0.238 -30.111 1.00 85.19 91 CYS A N 1
ATOM 720 C CA . CYS A 1 91 ? 13.146 0.774 -29.137 1.00 85.19 91 CYS A CA 1
ATOM 721 C C . CYS A 1 91 ? 12.130 0.161 -28.178 1.00 85.19 91 CYS A C 1
ATOM 723 O O . CYS A 1 91 ? 11.074 -0.305 -28.614 1.00 85.19 91 CYS A O 1
ATOM 725 N N . VAL A 1 92 ? 12.425 0.197 -26.884 1.00 81.88 92 VAL A N 1
ATOM 726 C CA . VAL A 1 92 ? 11.489 -0.192 -25.833 1.00 81.88 92 VAL A CA 1
ATOM 727 C C . VAL A 1 92 ? 11.005 1.079 -25.163 1.00 81.88 92 VAL A C 1
ATOM 729 O O . VAL A 1 92 ? 11.735 1.731 -24.421 1.00 81.88 92 VAL A O 1
ATOM 732 N N . TYR A 1 93 ? 9.762 1.431 -25.472 1.00 74.00 93 TYR A N 1
ATOM 733 C CA . TYR A 1 93 ? 9.059 2.469 -24.738 1.00 74.00 93 TYR A CA 1
ATOM 734 C C . TYR A 1 93 ? 8.589 1.903 -23.418 1.00 74.00 93 TYR A C 1
ATOM 736 O O . TYR A 1 93 ? 8.037 0.795 -23.384 1.00 74.00 93 TYR A O 1
ATOM 744 N N . ASP A 1 94 ? 8.733 2.703 -22.371 1.00 65.69 94 ASP A N 1
ATOM 745 C CA . ASP A 1 94 ? 7.934 2.474 -21.191 1.00 65.69 94 ASP A CA 1
ATOM 746 C C . ASP A 1 94 ? 6.490 2.797 -21.584 1.00 65.69 94 ASP A C 1
ATOM 748 O O . ASP A 1 94 ? 6.075 3.951 -21.718 1.00 65.69 94 ASP A O 1
ATOM 752 N N . LEU A 1 95 ? 5.698 1.757 -21.848 1.00 58.47 95 LEU A N 1
ATOM 753 C CA . LEU A 1 95 ? 4.245 1.877 -21.829 1.00 58.47 95 LEU A CA 1
ATOM 754 C C . LEU A 1 95 ? 3.822 1.976 -20.366 1.00 58.47 95 LEU A C 1
ATOM 756 O O . LEU A 1 95 ? 3.040 1.165 -19.861 1.00 58.47 95 LEU A O 1
ATOM 760 N N . ASP A 1 96 ? 4.307 3.032 -19.725 1.00 56.41 96 ASP A N 1
ATOM 761 C CA . ASP A 1 96 ? 3.837 3.574 -18.479 1.00 56.41 96 ASP A CA 1
ATOM 762 C C . ASP A 1 96 ? 2.464 4.151 -18.819 1.00 56.41 96 ASP A C 1
ATOM 764 O O . ASP A 1 96 ? 2.231 5.352 -18.988 1.00 56.41 96 ASP A O 1
ATOM 768 N N . TYR A 1 97 ? 1.509 3.244 -19.034 1.00 50.31 97 TYR A N 1
ATOM 769 C CA . TYR A 1 97 ? 0.106 3.566 -19.065 1.00 50.31 97 TYR A CA 1
ATOM 770 C C . TYR A 1 97 ? -0.146 4.127 -17.676 1.00 50.31 97 TYR A C 1
ATOM 772 O O . TYR A 1 97 ? -0.379 3.394 -16.714 1.00 50.31 97 TYR A O 1
ATOM 780 N N . SER A 1 98 ? -0.032 5.445 -17.544 1.00 53.69 98 SER A N 1
ATOM 781 C CA . SER A 1 98 ? -0.433 6.136 -16.341 1.00 53.69 98 SER A CA 1
ATOM 782 C C . SER A 1 98 ? -1.926 5.854 -16.215 1.00 53.69 98 SER A C 1
ATOM 784 O O . SER A 1 98 ? -2.755 6.434 -16.912 1.00 53.69 98 SER A O 1
ATOM 786 N N . ARG A 1 99 ? -2.286 4.862 -15.390 1.00 58.31 99 ARG A N 1
ATOM 787 C CA . ARG A 1 99 ? -3.652 4.316 -15.272 1.00 58.31 99 ARG A CA 1
ATOM 788 C C . ARG A 1 99 ? -4.647 5.314 -14.661 1.00 58.31 99 ARG A C 1
ATOM 790 O O . ARG A 1 99 ? -5.639 4.911 -14.071 1.00 58.31 99 ARG A O 1
ATOM 797 N N . GLY A 1 100 ? -4.374 6.618 -14.738 1.00 67.62 100 GLY A N 1
ATOM 798 C CA . GLY A 1 100 ? -5.079 7.646 -13.981 1.00 67.62 100 GLY A CA 1
ATOM 799 C C . GLY A 1 100 ? -4.900 7.472 -12.473 1.00 67.62 100 GLY A C 1
ATOM 800 O O . GLY A 1 100 ? -5.708 7.978 -11.698 1.00 67.62 100 GLY A O 1
ATOM 801 N N . ASN A 1 101 ? -3.870 6.734 -12.044 1.00 82.69 101 ASN A N 1
ATOM 802 C CA . ASN A 1 101 ? -3.608 6.524 -10.632 1.00 82.69 101 ASN A CA 1
ATOM 803 C C . ASN A 1 101 ? -3.351 7.857 -9.930 1.00 82.69 101 ASN A C 1
ATOM 805 O O . ASN A 1 101 ? -2.622 8.723 -10.421 1.00 82.69 101 ASN A O 1
ATOM 809 N N . VAL A 1 102 ? -3.904 7.981 -8.732 1.00 87.25 102 VAL A N 1
ATOM 810 C CA . VAL A 1 102 ? -3.719 9.154 -7.885 1.00 87.25 102 VAL A CA 1
ATOM 811 C C . VAL A 1 102 ? -2.264 9.222 -7.419 1.00 87.25 102 VAL A C 1
ATOM 813 O O . VAL A 1 102 ? -1.817 8.376 -6.659 1.00 87.25 102 VAL A O 1
ATOM 816 N N . LYS A 1 103 ? -1.522 10.253 -7.831 1.00 88.75 103 LYS A N 1
ATOM 817 C CA . LYS A 1 103 ? -0.124 10.455 -7.397 1.00 88.75 103 LYS A CA 1
ATOM 818 C C . LYS A 1 103 ? 0.004 11.272 -6.109 1.00 88.75 103 LYS A C 1
ATOM 820 O O . LYS A 1 103 ? 1.028 11.196 -5.443 1.00 88.75 103 LYS A O 1
ATOM 825 N N . ALA A 1 104 ? -1.021 12.044 -5.751 1.00 89.69 104 ALA A N 1
ATOM 826 C CA . ALA A 1 104 ? -1.061 12.852 -4.536 1.00 89.69 104 ALA A CA 1
ATOM 827 C C . ALA A 1 104 ? -2.510 13.188 -4.159 1.00 89.69 104 ALA A C 1
ATOM 829 O O . ALA A 1 104 ? -3.395 13.245 -5.012 1.00 89.69 104 ALA A O 1
ATOM 830 N N . GLN A 1 105 ? -2.751 13.439 -2.876 1.00 89.62 105 GLN A N 1
ATOM 831 C CA . GLN A 1 105 ? -4.044 13.842 -2.344 1.00 89.62 105 GLN A CA 1
ATOM 832 C C . GLN A 1 105 ? -3.869 14.822 -1.167 1.00 89.62 105 GLN A C 1
ATOM 834 O O . GLN A 1 105 ? -3.785 14.426 -0.001 1.00 89.62 105 GLN A O 1
ATOM 839 N N . ALA A 1 106 ? -3.854 16.124 -1.475 1.00 89.81 106 ALA A N 1
ATOM 840 C CA . ALA A 1 106 ? -3.562 17.189 -0.509 1.00 89.81 106 ALA A CA 1
ATOM 841 C C . ALA A 1 106 ? -4.554 17.251 0.667 1.00 89.81 106 ALA A C 1
ATOM 843 O O . ALA A 1 106 ? -4.137 17.405 1.812 1.00 89.81 106 ALA A O 1
ATOM 844 N N . ASN A 1 107 ? -5.855 17.039 0.424 1.00 91.81 107 ASN A N 1
ATOM 845 C CA . ASN A 1 107 ? -6.873 17.035 1.486 1.00 91.81 107 ASN A CA 1
ATOM 846 C C . ASN A 1 107 ? -6.718 15.876 2.488 1.00 91.81 107 ASN A C 1
ATOM 848 O O . ASN A 1 107 ? -7.290 15.925 3.571 1.00 91.81 107 ASN A O 1
ATOM 852 N N . LYS A 1 108 ? -5.939 14.844 2.143 1.00 90.06 108 LYS A N 1
ATOM 853 C CA . LYS A 1 108 ? -5.560 13.746 3.045 1.00 90.06 108 LYS A CA 1
ATOM 854 C C . LYS A 1 108 ? -4.090 13.809 3.469 1.00 90.06 108 LYS A C 1
ATOM 856 O O . LYS A 1 108 ? -3.582 12.830 4.014 1.00 90.06 108 LYS A O 1
ATOM 861 N N . GLN A 1 109 ? -3.419 14.932 3.195 1.00 94.56 109 GLN A N 1
ATOM 862 C CA . GLN A 1 109 ? -1.992 15.150 3.440 1.00 94.56 109 GLN A CA 1
ATOM 863 C C . GLN A 1 109 ? -1.090 14.092 2.785 1.00 94.56 109 GLN A C 1
ATOM 865 O O . GLN A 1 109 ? -0.037 13.761 3.320 1.00 94.56 109 GLN A O 1
ATOM 870 N N . VAL A 1 110 ? -1.494 13.545 1.636 1.00 95.06 110 VAL A N 1
ATOM 871 C CA . VAL A 1 110 ? -0.669 12.616 0.855 1.00 95.06 110 VAL A CA 1
ATOM 872 C C . VAL A 1 110 ? 0.020 13.408 -0.248 1.00 95.06 110 VAL A C 1
ATOM 874 O O . VAL A 1 110 ? -0.653 13.917 -1.142 1.00 95.06 110 VAL A O 1
ATOM 877 N N . SER A 1 111 ? 1.340 13.546 -0.184 1.00 94.50 111 SER A N 1
ATOM 878 C CA . SER A 1 111 ? 2.112 14.339 -1.151 1.00 94.50 111 SER A CA 1
ATOM 879 C C . SER A 1 111 ? 2.678 13.509 -2.299 1.00 94.50 111 SER A C 1
ATOM 881 O O . SER A 1 111 ? 2.923 14.061 -3.367 1.00 94.50 111 SER A O 1
ATOM 883 N N . LEU A 1 112 ? 2.862 12.201 -2.100 1.00 92.06 112 LEU A N 1
ATOM 884 C CA . LEU A 1 112 ? 3.386 11.298 -3.119 1.00 92.06 112 LEU A CA 1
ATOM 885 C C . LEU A 1 112 ? 2.827 9.886 -2.934 1.00 92.06 112 LEU A C 1
ATOM 887 O O . LEU A 1 112 ? 2.768 9.381 -1.812 1.00 92.06 112 LEU A O 1
ATOM 891 N N . ILE A 1 113 ? 2.467 9.246 -4.042 1.00 92.81 113 ILE A N 1
ATOM 892 C CA . ILE A 1 113 ? 2.212 7.812 -4.147 1.00 92.81 113 ILE A CA 1
ATOM 893 C C . ILE A 1 113 ? 2.979 7.294 -5.364 1.00 92.81 113 ILE A C 1
ATOM 895 O O . ILE A 1 113 ? 2.709 7.713 -6.492 1.00 92.81 113 ILE A O 1
ATOM 899 N N . SER A 1 114 ? 3.917 6.378 -5.138 1.00 91.00 114 SER A N 1
ATOM 900 C CA . SER A 1 114 ? 4.529 5.575 -6.197 1.00 91.00 114 SER A CA 1
ATOM 901 C C . SER A 1 114 ? 3.874 4.199 -6.252 1.00 91.00 114 SER A C 1
ATOM 903 O O . SER A 1 114 ? 3.310 3.718 -5.265 1.00 91.00 114 SER A O 1
ATOM 905 N N . TYR A 1 115 ? 3.933 3.562 -7.415 1.00 89.69 115 TYR A N 1
ATOM 906 C CA . TYR A 1 115 ? 3.259 2.297 -7.685 1.00 89.69 115 TYR A CA 1
ATOM 907 C C . TYR A 1 115 ? 4.272 1.232 -8.101 1.00 89.69 115 TYR A C 1
ATOM 909 O O . TYR A 1 115 ? 5.352 1.548 -8.590 1.00 89.69 115 TYR A O 1
ATOM 917 N N . ASN A 1 116 ? 3.940 -0.036 -7.865 1.00 85.94 116 ASN A N 1
ATOM 918 C CA . ASN A 1 116 ? 4.705 -1.168 -8.388 1.00 85.94 116 ASN A CA 1
ATOM 919 C C . ASN A 1 116 ? 4.169 -1.630 -9.758 1.00 85.94 116 ASN A C 1
ATOM 921 O O . ASN A 1 116 ? 3.135 -1.153 -10.224 1.00 85.94 116 ASN A O 1
ATOM 925 N N . ILE A 1 117 ? 4.830 -2.629 -10.353 1.00 81.88 117 ILE A N 1
ATOM 926 C CA . ILE A 1 117 ? 4.448 -3.237 -11.642 1.00 81.88 117 ILE A CA 1
ATOM 927 C C . ILE A 1 117 ? 3.037 -3.860 -11.655 1.00 81.88 117 ILE A C 1
ATOM 929 O O . ILE A 1 117 ? 2.450 -4.050 -12.715 1.00 81.88 117 ILE A O 1
ATOM 933 N N . PHE A 1 118 ? 2.462 -4.157 -10.483 1.00 86.38 118 PHE A N 1
ATOM 934 C CA . PHE A 1 118 ? 1.084 -4.642 -10.336 1.00 86.38 118 PHE A CA 1
ATOM 935 C C . PHE A 1 118 ? 0.070 -3.505 -10.165 1.00 86.38 118 PHE A C 1
ATOM 937 O O . PHE A 1 118 ? -1.098 -3.756 -9.870 1.00 86.38 118 PHE A O 1
ATOM 944 N N . ASN A 1 119 ? 0.497 -2.252 -10.349 1.00 88.00 119 ASN A N 1
ATOM 945 C CA . ASN A 1 119 ? -0.318 -1.058 -10.167 1.00 88.00 119 ASN A CA 1
ATOM 946 C C . ASN A 1 119 ? -0.828 -0.866 -8.726 1.00 88.00 119 ASN A C 1
ATOM 948 O O . ASN A 1 119 ? -1.871 -0.249 -8.505 1.00 88.00 119 ASN A O 1
ATOM 952 N N . LEU A 1 120 ? -0.103 -1.392 -7.737 1.00 91.81 120 LEU A N 1
ATOM 953 C CA . LEU A 1 120 ? -0.415 -1.240 -6.315 1.00 91.81 120 LEU A CA 1
ATOM 954 C C . LEU A 1 120 ? 0.490 -0.170 -5.685 1.00 91.81 120 LEU A C 1
ATOM 956 O O . LEU A 1 120 ? 1.666 -0.096 -6.052 1.00 91.81 120 LEU A O 1
ATOM 960 N N . PRO A 1 121 ? -0.009 0.648 -4.734 1.00 93.69 121 PRO A N 1
ATOM 961 C CA . PRO A 1 121 ? 0.807 1.647 -4.044 1.00 93.69 121 PRO A CA 1
ATOM 962 C C . PRO A 1 121 ? 2.017 1.005 -3.363 1.00 93.69 121 PRO A C 1
ATOM 964 O O . PRO A 1 121 ? 1.837 0.174 -2.477 1.00 93.69 121 PRO A O 1
ATOM 967 N N . ARG A 1 122 ? 3.232 1.391 -3.751 1.00 94.00 122 ARG A N 1
ATOM 968 C CA . ARG A 1 122 ? 4.493 0.870 -3.207 1.00 94.00 122 ARG A CA 1
ATOM 969 C C . ARG A 1 122 ? 5.080 1.793 -2.152 1.00 94.00 122 ARG A C 1
ATOM 971 O O . ARG A 1 122 ? 5.474 1.311 -1.098 1.00 94.00 122 ARG A O 1
ATOM 978 N N . GLN A 1 123 ? 5.136 3.092 -2.434 1.00 95.44 123 GLN A N 1
ATOM 979 C CA . GLN A 1 123 ? 5.636 4.101 -1.507 1.00 95.44 123 GLN A CA 1
ATOM 980 C C . GLN A 1 123 ? 4.602 5.208 -1.359 1.00 95.44 123 GLN A C 1
ATOM 982 O O . GLN A 1 123 ? 4.044 5.678 -2.350 1.00 95.44 123 GLN A O 1
ATOM 987 N N . ILE A 1 124 ? 4.332 5.618 -0.125 1.00 96.12 124 ILE A N 1
ATOM 988 C CA . ILE A 1 124 ? 3.349 6.650 0.193 1.00 96.12 124 ILE A CA 1
ATOM 989 C C . ILE A 1 124 ? 4.002 7.663 1.122 1.00 96.12 124 ILE A C 1
ATOM 991 O O . ILE A 1 124 ? 4.421 7.305 2.220 1.00 96.12 124 ILE A O 1
ATOM 995 N N . THR A 1 125 ? 4.019 8.931 0.719 1.00 96.69 125 THR A N 1
ATOM 996 C CA . THR A 1 125 ? 4.399 10.041 1.595 1.00 96.69 125 THR A CA 1
ATOM 997 C C . THR A 1 125 ? 3.137 10.690 2.137 1.00 96.69 125 THR A C 1
ATOM 999 O O . THR A 1 125 ? 2.399 11.353 1.403 1.00 96.69 125 THR A O 1
ATOM 1002 N N . LYS A 1 126 ? 2.870 10.493 3.428 1.00 95.50 126 LYS A N 1
ATOM 1003 C CA . LYS A 1 126 ? 1.699 11.022 4.127 1.00 95.50 126 LYS A CA 1
ATOM 1004 C C . LYS A 1 126 ? 2.130 11.807 5.359 1.00 95.50 126 LYS A C 1
ATOM 1006 O O . LYS A 1 126 ? 2.861 11.293 6.195 1.00 95.50 126 LYS A O 1
ATOM 1011 N N . SER A 1 127 ? 1.669 13.051 5.468 1.00 94.62 127 SER A N 1
ATOM 1012 C CA . SER A 1 127 ? 1.974 13.949 6.592 1.00 94.62 127 SER A CA 1
ATOM 1013 C C . SER A 1 127 ? 3.485 14.081 6.861 1.00 94.62 127 SER A C 1
ATOM 1015 O O . SER A 1 127 ? 3.914 14.174 8.004 1.00 94.62 127 SER A O 1
ATOM 1017 N N . GLY A 1 128 ? 4.301 14.052 5.798 1.00 92.06 128 GLY A N 1
ATOM 1018 C CA . GLY A 1 128 ? 5.766 14.117 5.877 1.00 92.06 128 GLY A CA 1
ATOM 1019 C C . GLY A 1 128 ? 6.466 12.795 6.215 1.00 92.06 128 GLY A C 1
ATOM 1020 O O . GLY A 1 128 ? 7.689 12.734 6.151 1.00 92.06 128 GLY A O 1
ATOM 1021 N N . GLN A 1 129 ? 5.723 11.730 6.523 1.00 94.94 129 GLN A N 1
ATOM 1022 C CA . GLN A 1 129 ? 6.268 10.392 6.748 1.00 94.94 129 GLN A CA 1
ATOM 1023 C C . GLN A 1 129 ? 6.173 9.551 5.479 1.00 94.94 129 GLN A C 1
ATOM 1025 O O . GLN A 1 129 ? 5.170 9.601 4.766 1.00 94.94 129 GLN A O 1
ATOM 1030 N N . VAL A 1 130 ? 7.215 8.771 5.208 1.00 96.12 13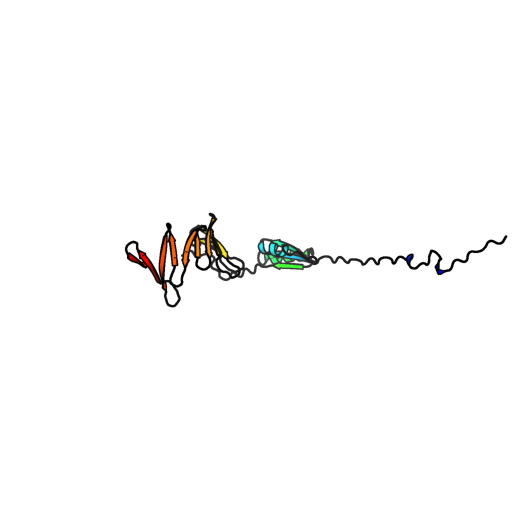0 VAL A N 1
ATOM 1031 C CA . VAL A 1 130 ? 7.277 7.868 4.058 1.00 96.12 130 VAL A CA 1
ATOM 1032 C C . VAL A 1 130 ? 7.042 6.445 4.537 1.00 96.12 130 VAL A C 1
ATOM 1034 O O . VAL A 1 130 ? 7.649 6.005 5.513 1.00 96.12 130 VAL A O 1
ATOM 1037 N N . PHE A 1 131 ? 6.175 5.739 3.823 1.00 96.81 131 PHE A N 1
ATOM 1038 C CA . PHE A 1 131 ? 5.835 4.351 4.080 1.00 96.81 131 PHE A CA 1
ATOM 1039 C C . PHE A 1 131 ? 6.043 3.513 2.829 1.00 96.81 131 PHE A C 1
ATOM 1041 O O . PHE A 1 131 ? 5.558 3.875 1.758 1.00 96.81 131 PHE A O 1
ATOM 1048 N N . GLU A 1 132 ? 6.684 2.365 2.982 1.00 97.25 132 GLU A N 1
ATOM 1049 C CA . GLU A 1 132 ? 6.727 1.305 1.986 1.00 97.25 132 GLU A CA 1
ATOM 1050 C C . GLU A 1 132 ? 5.656 0.259 2.277 1.00 97.25 132 GLU A C 1
ATOM 1052 O O . GLU A 1 132 ? 5.358 -0.042 3.435 1.00 97.25 132 GLU A O 1
ATOM 1057 N N . VAL A 1 133 ? 5.060 -0.301 1.227 1.00 97.38 133 VAL A N 1
ATOM 1058 C CA . VAL A 1 133 ? 4.000 -1.303 1.336 1.00 97.38 133 VAL A CA 1
ATOM 1059 C C . VAL A 1 133 ? 4.402 -2.585 0.619 1.00 97.38 133 VAL A C 1
ATOM 1061 O O . VAL A 1 133 ? 4.818 -2.565 -0.540 1.00 97.38 133 VAL A O 1
ATOM 1064 N N . ILE A 1 134 ? 4.235 -3.710 1.312 1.00 96.62 134 ILE A N 1
ATOM 1065 C CA . ILE A 1 134 ? 4.541 -5.055 0.817 1.00 96.62 134 ILE A CA 1
ATOM 1066 C C . ILE A 1 134 ? 3.230 -5.800 0.579 1.00 96.62 134 ILE A C 1
ATOM 1068 O O . ILE A 1 134 ? 2.326 -5.740 1.415 1.00 96.62 134 ILE A O 1
ATOM 1072 N N . TYR A 1 135 ? 3.148 -6.527 -0.534 1.00 96.62 135 TYR A N 1
ATOM 1073 C CA . TYR A 1 135 ? 1.980 -7.317 -0.923 1.00 96.62 135 TYR A CA 1
ATOM 1074 C C . TYR A 1 135 ? 2.357 -8.773 -1.202 1.00 96.62 135 TYR A C 1
ATOM 1076 O O . TYR A 1 135 ? 3.511 -9.070 -1.512 1.00 96.62 135 TYR A O 1
ATOM 1084 N N . ASP A 1 136 ? 1.375 -9.670 -1.117 1.00 94.31 136 ASP A N 1
ATOM 1085 C CA . ASP A 1 136 ? 1.477 -11.020 -1.668 1.00 94.31 136 ASP A CA 1
ATOM 1086 C C . ASP A 1 136 ? 1.300 -11.009 -3.201 1.00 94.31 136 ASP A C 1
ATOM 1088 O O . ASP A 1 136 ? 0.944 -9.993 -3.806 1.00 94.31 136 ASP A O 1
ATOM 1092 N N . GLY A 1 137 ? 1.526 -12.157 -3.847 1.00 90.88 137 GLY A N 1
ATOM 1093 C CA . GLY A 1 137 ? 1.349 -12.301 -5.299 1.00 90.88 137 GLY A CA 1
ATOM 1094 C C . GLY A 1 137 ? -0.102 -12.159 -5.785 1.00 90.88 137 GLY A C 1
ATOM 1095 O O . GLY A 1 137 ? -0.326 -12.028 -6.983 1.00 90.88 137 GLY A O 1
ATOM 1096 N N . ALA A 1 138 ? -1.084 -12.166 -4.877 1.00 93.69 138 ALA A N 1
ATOM 1097 C CA . ALA A 1 138 ? -2.490 -11.897 -5.170 1.00 93.69 138 ALA A CA 1
ATOM 1098 C C . ALA A 1 138 ? -2.869 -10.418 -4.936 1.00 93.69 138 ALA A C 1
ATOM 1100 O O . ALA A 1 138 ? -4.031 -10.050 -5.109 1.00 93.69 138 ALA A O 1
ATOM 1101 N N . GLY A 1 139 ? -1.914 -9.570 -4.541 1.00 94.25 139 GLY A N 1
ATOM 1102 C CA . GLY A 1 139 ? -2.117 -8.148 -4.274 1.00 94.25 139 GLY A CA 1
ATOM 1103 C C . GLY A 1 139 ? -2.676 -7.825 -2.886 1.00 94.25 139 GLY A C 1
ATOM 1104 O O . GLY A 1 139 ? -3.081 -6.688 -2.643 1.00 94.25 139 GLY A O 1
ATOM 1105 N N . ARG A 1 140 ? -2.706 -8.778 -1.948 1.00 95.62 140 ARG A N 1
ATOM 1106 C CA . ARG A 1 140 ? -3.095 -8.511 -0.555 1.00 95.62 140 ARG A CA 1
ATOM 1107 C C . ARG A 1 140 ? -1.947 -7.852 0.189 1.00 95.62 140 ARG A C 1
ATOM 1109 O O . ARG A 1 140 ? -0.812 -8.309 0.108 1.00 95.62 140 ARG A O 1
ATOM 1116 N N . LYS A 1 141 ? -2.240 -6.794 0.945 1.00 96.12 141 LYS A N 1
ATOM 1117 C CA . LYS A 1 141 ? -1.245 -6.097 1.769 1.00 96.12 141 LYS A CA 1
ATOM 1118 C C . LYS A 1 141 ? -0.757 -7.018 2.892 1.00 96.12 141 LYS A C 1
ATOM 1120 O O . LYS A 1 141 ? -1.574 -7.518 3.656 1.00 96.12 141 LYS A O 1
ATOM 1125 N N . LEU A 1 142 ? 0.557 -7.200 2.992 1.00 97.38 142 LEU A N 1
ATOM 1126 C CA . LEU A 1 142 ? 1.229 -8.004 4.017 1.00 97.38 142 LEU A CA 1
ATOM 1127 C C . LEU A 1 142 ? 1.899 -7.141 5.080 1.00 97.38 142 LEU A C 1
ATOM 1129 O O . LEU A 1 142 ? 1.859 -7.484 6.256 1.00 97.38 142 LEU A O 1
ATOM 1133 N N . ALA A 1 143 ? 2.510 -6.022 4.686 1.00 97.88 143 ALA A N 1
ATOM 1134 C CA . ALA A 1 143 ? 3.187 -5.144 5.630 1.00 97.88 143 ALA A CA 1
ATOM 1135 C C . ALA A 1 143 ? 3.204 -3.688 5.166 1.00 97.88 143 ALA A C 1
ATOM 1137 O O . ALA A 1 143 ? 3.060 -3.381 3.980 1.00 97.88 143 ALA A O 1
ATOM 1138 N N . GLN A 1 144 ? 3.398 -2.794 6.125 1.00 97.62 144 GLN A N 1
ATOM 1139 C CA . GLN A 1 144 ? 3.757 -1.402 5.912 1.00 97.62 144 GLN A CA 1
ATOM 1140 C C . GLN A 1 144 ? 4.963 -1.071 6.786 1.00 97.62 144 GLN A C 1
ATOM 1142 O O . GLN A 1 144 ? 4.954 -1.399 7.969 1.00 97.62 144 GLN A O 1
ATOM 1147 N N . ILE A 1 145 ? 5.978 -0.437 6.210 1.00 97.88 145 ILE A N 1
ATOM 1148 C CA . ILE A 1 145 ? 7.241 -0.132 6.886 1.00 97.88 145 ILE A CA 1
ATOM 1149 C C . ILE A 1 145 ? 7.518 1.360 6.731 1.00 97.88 145 ILE A C 1
ATOM 1151 O O . ILE A 1 145 ? 7.399 1.883 5.625 1.00 97.88 145 ILE A O 1
ATOM 1155 N N . ASP A 1 146 ? 7.833 2.061 7.815 1.00 96.50 146 ASP A N 1
ATOM 1156 C CA . ASP A 1 146 ? 8.303 3.447 7.738 1.00 96.50 146 ASP A CA 1
ATOM 1157 C C . ASP A 1 146 ? 9.831 3.528 7.572 1.00 96.50 146 ASP A C 1
ATOM 1159 O O . ASP A 1 146 ? 10.549 2.536 7.695 1.00 96.50 146 ASP A O 1
ATOM 1163 N N . LEU A 1 147 ? 10.357 4.724 7.302 1.00 91.81 147 LEU A N 1
ATOM 1164 C CA . LEU A 1 147 ? 11.808 4.920 7.155 1.00 91.81 147 LEU A CA 1
ATOM 1165 C C . LEU A 1 147 ? 12.603 4.696 8.448 1.00 91.81 147 LEU A C 1
ATOM 1167 O O . LEU A 1 147 ? 13.820 4.543 8.391 1.00 91.81 147 LEU A O 1
ATOM 1171 N N . GLN A 1 148 ? 11.945 4.706 9.608 1.00 93.50 148 GLN A N 1
ATOM 1172 C CA . GLN A 1 148 ? 12.574 4.393 10.890 1.00 93.50 148 GLN A CA 1
ATOM 1173 C C . GLN A 1 148 ? 12.650 2.876 11.134 1.00 93.50 148 GLN A C 1
ATOM 1175 O O . GLN A 1 148 ? 13.241 2.446 12.123 1.00 93.50 148 GLN A O 1
ATOM 1180 N N . GLY A 1 149 ? 12.082 2.065 10.237 1.00 93.62 149 GLY A N 1
ATOM 1181 C CA . GLY A 1 149 ? 12.026 0.614 10.347 1.00 93.62 149 GLY A CA 1
ATOM 1182 C C . GLY A 1 149 ? 10.863 0.105 11.195 1.00 93.62 149 GLY A C 1
ATOM 1183 O O . GLY A 1 149 ? 10.788 -1.104 11.424 1.00 93.62 149 GLY A O 1
ATOM 1184 N N . ASN A 1 150 ? 9.940 0.969 11.640 1.00 96.44 150 ASN A N 1
ATOM 1185 C CA . ASN A 1 150 ? 8.722 0.491 12.282 1.00 96.44 150 ASN A CA 1
ATOM 1186 C C . ASN A 1 150 ? 7.871 -0.230 11.247 1.00 96.44 150 ASN A C 1
ATOM 1188 O O . ASN A 1 150 ? 7.611 0.271 10.150 1.00 96.44 150 ASN A O 1
ATOM 1192 N N . ARG A 1 151 ? 7.418 -1.415 11.623 1.00 97.19 151 ARG A N 1
ATOM 1193 C CA . ARG A 1 151 ? 6.751 -2.359 10.751 1.00 97.19 151 ARG A CA 1
ATOM 1194 C C . ARG A 1 151 ? 5.384 -2.699 11.310 1.00 97.19 151 ARG A C 1
ATOM 1196 O O . ARG A 1 151 ? 5.256 -3.148 12.446 1.00 97.19 151 ARG A O 1
ATOM 1203 N N . LYS A 1 152 ? 4.368 -2.539 10.471 1.00 97.69 152 LYS A N 1
ATOM 1204 C CA . LYS A 1 152 ? 3.014 -3.017 10.723 1.00 97.69 152 LYS A CA 1
ATOM 1205 C C . LYS A 1 152 ? 2.708 -4.194 9.805 1.00 97.69 152 LYS A C 1
ATOM 1207 O O . LYS A 1 152 ? 2.679 -4.010 8.588 1.00 97.69 152 LYS A O 1
ATOM 1212 N N . ASP A 1 153 ? 2.490 -5.374 10.373 1.00 98.25 153 ASP A N 1
ATOM 1213 C CA . ASP A 1 153 ? 2.167 -6.602 9.640 1.00 98.25 153 ASP A CA 1
ATOM 1214 C C . ASP A 1 153 ? 0.657 -6.861 9.632 1.00 98.25 153 ASP A C 1
ATOM 1216 O O . ASP A 1 153 ? -0.035 -6.621 10.622 1.00 98.25 153 ASP A O 1
ATOM 1220 N N . TYR A 1 154 ? 0.158 -7.377 8.509 1.00 97.50 154 TYR A N 1
ATOM 1221 C CA . TYR A 1 154 ? -1.249 -7.683 8.263 1.00 97.50 154 TYR A CA 1
ATOM 1222 C C . TYR A 1 154 ? -1.391 -9.174 7.938 1.00 97.50 154 TYR A C 1
ATOM 1224 O O . TYR A 1 154 ? -0.977 -9.643 6.879 1.00 97.50 154 TYR A O 1
ATOM 1232 N N . LEU A 1 155 ? -1.991 -9.927 8.858 1.00 95.69 155 LEU A N 1
ATOM 1233 C CA . LEU A 1 155 ? -2.071 -11.387 8.835 1.00 95.69 155 LEU A CA 1
ATOM 1234 C C . LEU A 1 155 ? -3.530 -11.837 8.953 1.00 95.69 155 LEU A C 1
ATOM 1236 O O . LEU A 1 155 ? -3.989 -12.209 10.027 1.00 95.69 155 LEU A O 1
ATOM 1240 N N . ALA A 1 156 ? -4.271 -11.776 7.843 1.00 91.06 156 ALA A N 1
ATOM 1241 C CA . ALA A 1 156 ? -5.633 -12.318 7.729 1.00 91.06 156 ALA A CA 1
ATOM 1242 C C . ALA A 1 156 ? -6.573 -11.949 8.904 1.00 91.06 156 ALA A C 1
ATOM 1244 O O . ALA A 1 156 ? -7.226 -12.808 9.489 1.00 91.06 156 ALA A O 1
ATOM 1245 N N . GLY A 1 157 ? -6.632 -10.659 9.250 1.00 92.94 157 GLY A N 1
ATOM 1246 C CA . GLY A 1 157 ? -7.445 -10.152 10.361 1.00 92.94 157 GLY A CA 1
ATOM 1247 C C . GLY A 1 157 ? -6.672 -9.932 11.661 1.00 92.94 157 GLY A C 1
ATOM 1248 O O . GLY A 1 157 ? -7.232 -9.369 12.591 1.00 92.94 157 GLY A O 1
ATOM 1249 N N . LEU A 1 158 ? -5.394 -10.297 11.735 1.00 97.25 158 LEU A N 1
ATOM 1250 C CA . LEU A 1 158 ? -4.492 -9.864 12.798 1.00 97.25 158 LEU A CA 1
ATOM 1251 C C . LEU A 1 158 ? -3.592 -8.726 12.301 1.00 97.25 158 LEU A C 1
ATOM 1253 O O . LEU A 1 158 ? -3.005 -8.813 11.224 1.00 97.25 158 LEU A O 1
ATOM 1257 N N . GLU A 1 159 ? -3.464 -7.677 13.103 1.00 98.06 159 GLU A N 1
ATOM 1258 C CA . GLU A 1 159 ? -2.495 -6.601 12.922 1.00 98.06 159 GLU A CA 1
ATOM 1259 C C . GLU A 1 159 ? -1.454 -6.659 14.041 1.00 98.06 159 GLU A C 1
ATOM 1261 O O . GLU A 1 159 ? -1.799 -6.745 15.228 1.00 98.06 159 GLU A O 1
ATOM 1266 N N . LEU A 1 160 ? -0.181 -6.591 13.650 1.00 97.94 160 LEU A N 1
ATOM 1267 C CA . LEU A 1 160 ? 0.953 -6.501 14.563 1.00 97.94 160 LEU A CA 1
ATOM 1268 C C . LEU A 1 160 ? 1.696 -5.190 14.330 1.00 97.94 160 LEU A C 1
ATOM 1270 O O . LEU A 1 160 ? 1.954 -4.832 13.184 1.00 97.94 160 LEU A O 1
ATOM 1274 N N . ASN A 1 161 ? 2.104 -4.528 15.405 1.00 97.00 161 ASN A N 1
ATOM 1275 C CA . ASN A 1 161 ? 2.989 -3.372 15.372 1.00 97.00 161 ASN A CA 1
ATOM 1276 C C . ASN A 1 161 ? 4.335 -3.765 15.983 1.00 97.00 161 ASN A C 1
ATOM 1278 O O . ASN A 1 161 ? 4.404 -4.119 17.162 1.00 97.00 161 ASN A O 1
ATOM 1282 N N . ASN A 1 162 ? 5.391 -3.763 15.170 1.00 96.75 162 ASN A N 1
ATOM 1283 C CA . ASN A 1 162 ? 6.730 -4.217 15.541 1.00 96.75 162 ASN A CA 1
ATOM 1284 C C . ASN A 1 162 ? 6.710 -5.606 16.212 1.00 96.75 162 ASN A C 1
ATOM 1286 O O . ASN A 1 162 ? 7.341 -5.834 17.241 1.00 96.75 162 ASN A O 1
ATOM 1290 N N . GLY A 1 163 ? 5.917 -6.529 15.654 1.00 95.75 163 GLY A N 1
ATOM 1291 C CA . GLY A 1 163 ? 5.737 -7.894 16.166 1.00 95.75 163 GLY A CA 1
ATOM 1292 C C . GLY A 1 163 ? 4.823 -8.028 17.393 1.00 95.75 163 GLY A C 1
ATOM 1293 O O . GLY A 1 163 ? 4.477 -9.147 17.763 1.00 95.75 163 GLY A O 1
ATOM 1294 N N . SER A 1 164 ? 4.389 -6.925 18.007 1.00 96.62 164 SER A N 1
ATOM 1295 C CA . SER A 1 164 ? 3.438 -6.938 19.125 1.00 96.62 164 SER A CA 1
ATOM 1296 C C . SER A 1 164 ? 1.999 -6.867 18.629 1.00 96.62 164 SER A C 1
ATOM 1298 O O . SER A 1 164 ? 1.721 -6.217 17.625 1.00 96.62 164 SER A O 1
ATOM 1300 N N . PHE A 1 165 ? 1.068 -7.499 19.345 1.00 97.50 165 PHE A N 1
ATOM 1301 C CA . PHE A 1 165 ? -0.356 -7.418 19.018 1.00 97.50 165 PHE A CA 1
ATOM 1302 C C . PHE A 1 165 ? -0.848 -5.968 18.990 1.00 97.50 165 PHE A C 1
ATOM 1304 O O . PHE A 1 165 ? -0.575 -5.200 19.908 1.00 97.50 165 PHE A O 1
ATOM 1311 N N . GLU A 1 166 ? -1.609 -5.611 17.958 1.00 97.25 166 GLU A N 1
ATOM 1312 C CA . GLU A 1 166 ? -2.281 -4.313 17.867 1.00 97.25 166 GLU A CA 1
ATOM 1313 C C . GLU A 1 166 ? -3.795 -4.490 17.745 1.00 97.25 166 GLU A C 1
ATOM 1315 O O . GLU A 1 166 ? -4.565 -3.848 18.464 1.00 97.25 166 GLU A O 1
ATOM 1320 N N . SER A 1 167 ? -4.257 -5.362 16.847 1.00 97.12 167 SER A N 1
ATOM 1321 C CA . SER A 1 167 ? -5.688 -5.602 16.641 1.00 97.12 167 SER A CA 1
ATOM 1322 C C . SER A 1 167 ? -5.973 -6.990 16.079 1.00 97.12 167 SER A C 1
ATOM 1324 O O . SER A 1 167 ? -5.206 -7.511 15.277 1.00 97.12 167 SER A O 1
ATOM 1326 N N . LEU A 1 168 ? -7.108 -7.567 16.467 1.00 97.44 168 LEU A N 1
ATOM 1327 C CA . LEU A 1 168 ? -7.655 -8.809 15.927 1.00 97.44 168 LEU A CA 1
ATOM 1328 C C . LEU A 1 168 ? -9.105 -8.574 15.493 1.00 97.44 168 LEU A C 1
ATOM 1330 O O . LEU A 1 168 ? -9.962 -8.276 16.323 1.00 97.44 168 LEU A O 1
ATOM 1334 N N . TYR A 1 169 ? -9.385 -8.704 14.204 1.00 95.94 169 TYR A N 1
ATOM 1335 C CA . TYR A 1 169 ? -10.695 -8.458 13.611 1.00 95.94 169 TYR A CA 1
ATOM 1336 C C . TYR A 1 169 ? -11.578 -9.709 13.637 1.00 95.94 169 TYR A C 1
ATOM 1338 O O . TYR A 1 169 ? -11.112 -10.835 13.477 1.00 95.94 169 TYR A O 1
ATOM 1346 N N . HIS A 1 170 ? -12.878 -9.490 13.804 1.00 93.00 170 HIS A N 1
ATOM 1347 C CA . HIS A 1 170 ? -13.933 -10.499 13.739 1.00 93.00 170 HIS A CA 1
ATOM 1348 C C . HIS A 1 170 ? -15.174 -9.894 13.049 1.00 93.00 170 HIS A C 1
ATOM 1350 O O . HIS A 1 170 ? -15.225 -8.680 12.843 1.00 93.00 170 HIS A O 1
ATOM 1356 N N . PRO A 1 171 ? -16.200 -10.685 12.677 1.00 91.81 171 PRO A N 1
ATOM 1357 C CA . PRO A 1 171 ? -17.305 -10.183 11.851 1.00 91.81 171 PRO A CA 1
ATOM 1358 C C . PRO A 1 171 ? -18.071 -8.986 12.437 1.00 91.81 171 PRO A C 1
ATOM 1360 O O . PRO A 1 171 ? -18.614 -8.179 11.694 1.00 91.81 171 PRO A O 1
ATOM 1363 N N . GLN A 1 172 ? -18.116 -8.863 13.764 1.00 91.50 172 GLN A N 1
ATOM 1364 C CA . GLN A 1 172 ? -18.834 -7.802 14.476 1.00 91.50 172 GLN A CA 1
ATOM 1365 C C . GLN A 1 172 ? -17.937 -6.621 14.886 1.00 91.50 172 GLN A C 1
ATOM 1367 O O . GLN A 1 172 ? -18.432 -5.699 15.531 1.00 91.50 172 GLN A O 1
ATOM 1372 N N . GLY A 1 173 ? -16.637 -6.634 14.567 1.00 94.00 173 GLY A N 1
ATOM 1373 C CA . GLY A 1 173 ? -15.703 -5.579 14.966 1.00 94.00 173 GLY A CA 1
ATOM 1374 C C . GLY A 1 173 ? -14.260 -6.056 15.142 1.00 94.00 173 GLY A C 1
ATOM 1375 O O . GLY A 1 173 ? -13.709 -6.744 14.284 1.00 94.00 173 GLY A O 1
ATOM 1376 N N . ARG A 1 174 ? -13.610 -5.646 16.233 1.00 95.62 174 ARG A N 1
ATOM 1377 C CA . ARG A 1 174 ? -12.239 -6.059 16.563 1.00 95.62 174 ARG A CA 1
ATOM 1378 C C . ARG A 1 174 ? -11.972 -6.066 18.064 1.00 95.62 174 ARG A C 1
ATOM 1380 O O . ARG A 1 174 ? -12.536 -5.270 18.811 1.00 95.62 174 ARG A O 1
ATOM 1387 N N . ALA A 1 175 ? -11.012 -6.872 18.490 1.00 95.62 175 ALA A N 1
ATOM 1388 C CA . ALA A 1 175 ? -10.314 -6.699 19.755 1.00 95.62 175 ALA A CA 1
ATOM 1389 C C . ALA A 1 175 ? -9.054 -5.854 19.510 1.00 95.62 175 ALA A C 1
ATOM 1391 O O . ALA A 1 175 ? -8.203 -6.236 18.713 1.00 95.62 175 ALA A O 1
ATOM 1392 N N . ALA A 1 176 ? -8.934 -4.703 20.167 1.00 94.69 176 ALA A N 1
ATOM 1393 C CA . ALA A 1 176 ? -7.744 -3.854 20.126 1.00 94.69 176 ALA A CA 1
ATOM 1394 C C . ALA A 1 176 ? -6.866 -4.131 21.352 1.00 94.69 176 ALA A C 1
ATOM 1396 O O . ALA A 1 176 ? -7.382 -4.202 22.469 1.00 94.69 176 ALA A O 1
ATOM 1397 N N . TYR A 1 177 ? -5.558 -4.276 21.158 1.00 95.06 177 TYR A N 1
ATOM 1398 C CA . TYR A 1 177 ? -4.612 -4.502 22.246 1.00 95.06 177 TYR A CA 1
ATOM 1399 C C . TYR A 1 177 ? -3.891 -3.208 22.610 1.00 95.06 177 TYR A C 1
ATOM 1401 O O . TYR A 1 177 ? -3.327 -2.528 21.756 1.00 95.06 177 TYR A O 1
ATOM 1409 N N . SER A 1 178 ? -3.896 -2.865 23.894 1.00 92.31 178 SER A N 1
ATOM 1410 C CA . SER A 1 178 ? -3.144 -1.725 24.414 1.00 92.31 178 SER A CA 1
ATOM 1411 C C . SER A 1 178 ? -2.837 -1.935 25.889 1.00 92.31 178 SER A C 1
ATOM 1413 O O . SER A 1 178 ? -3.695 -2.416 26.628 1.00 92.31 178 SER A O 1
ATOM 1415 N N . ASN A 1 179 ? -1.642 -1.544 26.335 1.00 91.12 179 ASN A N 1
ATOM 1416 C CA . ASN A 1 179 ? -1.250 -1.572 27.750 1.00 91.12 179 ASN A CA 1
ATOM 1417 C C . ASN A 1 179 ? -1.496 -2.932 28.437 1.00 91.12 179 ASN A C 1
ATOM 1419 O O . ASN A 1 179 ? -2.013 -2.991 29.551 1.00 91.12 179 ASN A O 1
ATOM 1423 N N . GLY A 1 180 ? -1.175 -4.039 27.758 1.00 91.38 180 GLY A N 1
ATOM 1424 C CA . GLY A 1 180 ? -1.327 -5.383 28.329 1.00 91.38 180 GLY A CA 1
ATOM 1425 C C . GLY A 1 180 ? -2.754 -5.938 28.324 1.00 91.38 180 GLY A C 1
ATOM 1426 O O . GLY A 1 180 ? -2.974 -7.035 28.827 1.00 91.38 180 GLY A O 1
ATOM 1427 N N . SER A 1 181 ? -3.731 -5.200 27.791 1.00 91.94 181 SER A N 1
ATOM 1428 C CA . SER A 1 181 ? -5.148 -5.560 27.864 1.00 91.94 181 SER A CA 1
ATOM 1429 C C . SER A 1 181 ? -5.837 -5.476 26.508 1.00 91.94 181 SER A C 1
ATOM 1431 O O . SER A 1 181 ? -5.547 -4.606 25.685 1.00 91.94 181 SER A O 1
ATOM 1433 N N . TRP A 1 182 ? -6.798 -6.375 26.303 1.00 92.75 182 TRP A N 1
ATOM 1434 C CA . TRP A 1 182 ? -7.669 -6.373 25.133 1.00 92.75 182 TRP A CA 1
ATOM 1435 C C . TRP A 1 182 ? -8.939 -5.568 25.404 1.00 92.75 182 TRP A C 1
ATOM 1437 O O . TRP A 1 182 ? -9.598 -5.741 26.429 1.00 92.75 182 TRP A O 1
ATOM 1447 N N . SER A 1 183 ? -9.309 -4.714 24.454 1.00 91.56 183 SER A N 1
ATOM 1448 C CA . SER A 1 183 ? -10.558 -3.959 24.442 1.00 91.56 183 SER A CA 1
ATOM 1449 C C . SER A 1 183 ? -11.370 -4.343 23.211 1.00 91.56 183 SER A C 1
ATOM 1451 O O . SER A 1 183 ? -10.935 -4.132 22.080 1.00 91.56 183 SER A O 1
ATOM 1453 N N . TYR A 1 184 ? -12.555 -4.908 23.432 1.00 92.94 184 TYR A N 1
ATOM 1454 C CA . TYR A 1 184 ? -13.466 -5.280 22.353 1.00 92.94 184 TYR A CA 1
ATOM 1455 C C . TYR A 1 184 ? -14.242 -4.059 21.863 1.00 92.94 184 TYR A C 1
ATOM 1457 O O . TYR A 1 184 ? -14.848 -3.326 22.649 1.00 92.94 184 TYR A O 1
ATOM 1465 N N . GLN A 1 185 ? -14.202 -3.860 20.552 1.00 93.88 185 GLN A N 1
ATOM 1466 C CA . GLN A 1 185 ? -14.844 -2.779 19.824 1.00 93.88 185 GLN A CA 1
ATOM 1467 C C . GLN A 1 185 ? -15.797 -3.399 18.806 1.00 93.88 185 GLN A C 1
ATOM 1469 O O . GLN A 1 185 ? -15.370 -4.183 17.961 1.00 93.88 185 GLN A O 1
ATOM 1474 N N . TYR A 1 186 ? -17.073 -3.041 18.875 1.00 93.56 186 TYR A N 1
ATOM 1475 C CA . TYR A 1 186 ? -18.116 -3.534 17.979 1.00 93.56 186 TYR A CA 1
ATOM 1476 C C . TYR A 1 186 ? -18.514 -2.448 16.993 1.00 93.56 186 TYR A C 1
ATOM 1478 O O . TYR A 1 186 ? -18.545 -1.275 17.356 1.00 93.56 186 TYR A O 1
ATOM 1486 N N . VAL A 1 187 ? -18.833 -2.819 15.759 1.00 94.69 187 VAL A N 1
ATOM 1487 C CA . VAL A 1 187 ? -19.193 -1.860 14.709 1.00 94.69 187 VAL A CA 1
ATOM 1488 C C . VAL A 1 187 ? -20.662 -1.982 14.328 1.00 94.69 187 VAL A C 1
ATOM 1490 O O . VAL A 1 187 ? -21.167 -3.079 14.103 1.00 94.69 187 VAL A O 1
ATOM 1493 N N . LEU A 1 188 ? -21.343 -0.840 14.214 1.00 93.06 188 LEU A N 1
ATOM 1494 C CA . LEU A 1 188 ? -22.575 -0.739 13.438 1.00 93.06 188 LEU A CA 1
ATOM 1495 C C . LEU A 1 188 ? -22.191 -0.402 12.004 1.00 93.06 188 LEU A C 1
ATOM 1497 O O . LEU A 1 188 ? -21.510 0.599 11.769 1.00 93.06 188 LEU A O 1
ATOM 1501 N N . GLN A 1 189 ? -22.652 -1.204 11.055 1.00 94.50 189 GLN A N 1
ATOM 1502 C CA . GLN A 1 189 ? -22.440 -0.957 9.636 1.00 94.50 189 GLN A CA 1
ATOM 1503 C C . GLN A 1 189 ? -23.756 -0.606 8.945 1.00 94.50 189 GLN A C 1
ATOM 1505 O O . GLN A 1 189 ? -24.833 -1.000 9.394 1.00 94.50 189 GLN A O 1
ATOM 1510 N N . ASP A 1 190 ? -23.671 0.156 7.858 1.00 93.12 190 ASP A N 1
ATOM 1511 C CA . ASP A 1 190 ? -24.792 0.289 6.931 1.00 93.12 190 ASP A CA 1
ATOM 1512 C C . ASP A 1 190 ? -24.934 -0.950 6.029 1.00 93.12 190 ASP A C 1
ATOM 1514 O O . ASP A 1 190 ? -24.151 -1.896 6.098 1.00 93.12 190 ASP A O 1
ATOM 1518 N N . HIS A 1 191 ? -25.934 -0.935 5.146 1.00 94.69 191 HIS A N 1
ATOM 1519 C CA . HIS A 1 191 ? -26.206 -2.037 4.218 1.00 94.69 191 HIS A CA 1
ATOM 1520 C C . HIS A 1 191 ? -25.094 -2.286 3.178 1.00 94.69 191 HIS A C 1
ATOM 1522 O O . HIS A 1 191 ? -25.136 -3.300 2.486 1.00 94.69 191 HIS A O 1
ATOM 1528 N N . LEU A 1 192 ? -24.119 -1.377 3.052 1.00 94.31 192 LEU A N 1
ATOM 1529 C CA . LEU A 1 192 ? -22.951 -1.508 2.176 1.00 94.31 192 LEU A CA 1
ATOM 1530 C C . LEU A 1 192 ? -21.691 -1.918 2.954 1.00 94.31 192 LEU A C 1
ATOM 1532 O O . LEU A 1 192 ? -20.618 -2.023 2.364 1.00 94.31 192 LEU A O 1
ATOM 1536 N N . GLY A 1 193 ? -21.801 -2.140 4.268 1.00 90.50 193 GLY A N 1
ATOM 1537 C CA . GLY A 1 193 ? -20.684 -2.512 5.131 1.00 90.50 193 GLY A CA 1
ATOM 1538 C C . GLY A 1 193 ? -19.837 -1.331 5.616 1.00 90.50 193 GLY A C 1
ATOM 1539 O O . GLY A 1 193 ? -18.811 -1.550 6.260 1.00 90.50 193 GLY A O 1
ATOM 1540 N N . ASN A 1 194 ? -20.231 -0.078 5.358 1.00 91.56 194 ASN A N 1
ATOM 1541 C CA . ASN A 1 194 ? -19.494 1.069 5.889 1.00 91.56 194 ASN A CA 1
ATOM 1542 C C . ASN A 1 194 ? -19.770 1.219 7.383 1.00 91.56 194 ASN A C 1
ATOM 1544 O O . ASN A 1 194 ? -20.928 1.253 7.804 1.00 91.56 194 ASN A O 1
ATOM 1548 N N . THR A 1 195 ? -18.717 1.391 8.180 1.00 92.12 195 THR A N 1
ATOM 1549 C CA . THR A 1 195 ? -18.840 1.668 9.615 1.00 92.12 195 THR A CA 1
ATOM 1550 C C . THR A 1 195 ? -19.539 3.008 9.856 1.00 92.12 195 THR A C 1
ATOM 1552 O O . THR A 1 195 ? -19.131 4.040 9.322 1.00 92.12 195 THR A O 1
ATOM 1555 N N . ARG A 1 196 ? -20.590 2.990 10.679 1.00 92.94 196 ARG A N 1
ATOM 1556 C CA . ARG A 1 196 ? -21.388 4.158 11.087 1.00 92.94 196 ARG A CA 1
ATOM 1557 C C . ARG A 1 196 ? -21.179 4.549 12.543 1.00 92.94 196 ARG A C 1
ATOM 1559 O O . ARG A 1 196 ? -21.271 5.728 12.856 1.00 92.94 196 AR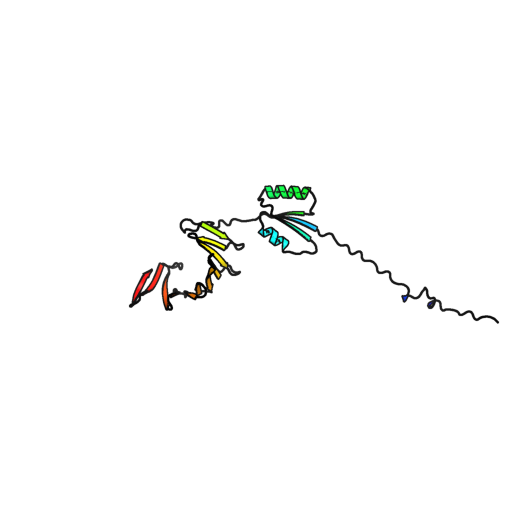G A O 1
ATOM 1566 N N . ALA A 1 197 ? -20.904 3.576 13.404 1.00 91.19 197 ALA A N 1
ATOM 1567 C CA . ALA A 1 197 ? -20.585 3.797 14.809 1.00 91.19 197 ALA A CA 1
ATOM 1568 C C . ALA A 1 197 ? -19.695 2.665 15.325 1.00 91.19 197 ALA A C 1
ATOM 1570 O O . ALA A 1 197 ? -19.831 1.521 14.878 1.00 91.19 197 ALA A O 1
ATOM 1571 N N . VAL A 1 198 ? -18.817 2.973 16.278 1.00 92.06 198 VAL A N 1
ATOM 1572 C CA . VAL A 1 198 ? -18.029 1.976 17.010 1.00 92.06 198 VAL A CA 1
ATOM 1573 C C . VAL A 1 198 ? -18.394 2.040 18.491 1.00 92.06 198 VAL A C 1
ATOM 1575 O O . VAL A 1 198 ? -18.327 3.103 19.100 1.00 92.06 198 VAL A O 1
ATOM 1578 N N . PHE A 1 199 ? -18.736 0.898 19.086 1.00 90.94 199 PHE A N 1
ATOM 1579 C CA . PHE A 1 199 ? -19.058 0.764 20.506 1.00 90.94 199 PHE A CA 1
ATOM 1580 C C . PHE A 1 199 ? -17.941 0.042 21.242 1.00 90.94 199 PHE A C 1
ATOM 1582 O O . PHE A 1 199 ? -17.463 -0.998 20.790 1.00 90.94 199 PHE A O 1
ATOM 1589 N N . LYS A 1 200 ? -17.585 0.528 22.427 1.00 89.38 200 LYS A N 1
ATOM 1590 C CA . LYS A 1 200 ? -16.769 -0.228 23.381 1.00 89.38 200 LYS A CA 1
ATOM 1591 C C . LYS A 1 200 ? -17.254 -0.008 24.800 1.00 89.38 200 LYS A C 1
ATOM 1593 O O . LYS A 1 200 ? -17.824 1.038 25.113 1.00 89.38 200 LYS A O 1
ATOM 1598 N N . ASN A 1 201 ? -16.987 -0.980 25.664 1.00 83.50 201 ASN A N 1
ATOM 1599 C CA . ASN A 1 201 ? -17.270 -0.821 27.081 1.00 83.50 201 ASN A CA 1
ATOM 1600 C C . ASN A 1 201 ? -16.286 0.189 27.697 1.00 83.50 201 ASN A C 1
ATOM 1602 O O . ASN A 1 201 ? -15.079 0.136 27.444 1.00 83.50 201 ASN A O 1
ATOM 1606 N N . ALA A 1 202 ? -16.808 1.114 28.489 1.00 74.62 202 ALA A N 1
ATOM 1607 C CA . ALA A 1 202 ? -16.040 2.036 29.303 1.00 74.62 202 ALA A CA 1
ATOM 1608 C C . ALA A 1 202 ? -15.583 1.333 30.582 1.00 74.62 202 ALA A C 1
ATOM 1610 O O . ALA A 1 202 ? -16.249 0.429 31.098 1.00 74.62 202 ALA A O 1
ATOM 1611 N N . VAL A 1 203 ? -14.474 1.803 31.150 1.00 67.56 203 VAL A N 1
ATOM 1612 C CA . VAL A 1 203 ? -14.095 1.424 32.513 1.00 67.56 203 VAL A CA 1
ATOM 1613 C C . VAL A 1 203 ? -15.209 1.905 33.452 1.00 67.56 203 VAL A C 1
ATOM 1615 O O . VAL A 1 203 ? -15.479 3.100 33.513 1.00 67.56 203 VAL A O 1
ATOM 1618 N N . GLY A 1 204 ? -15.898 0.973 34.122 1.00 69.12 204 GLY A N 1
ATOM 1619 C CA . GLY A 1 204 ? -17.043 1.272 34.997 1.00 69.12 204 GLY A CA 1
ATOM 1620 C C . GLY A 1 204 ? -18.440 1.014 34.408 1.00 69.12 204 GLY A C 1
ATOM 1621 O O . GLY A 1 204 ? -19.422 1.350 35.059 1.00 69.12 204 GLY A O 1
ATOM 1622 N N . GLY A 1 205 ? -18.557 0.405 33.218 1.00 67.00 205 GLY A N 1
ATOM 1623 C CA . GLY A 1 205 ? -19.829 -0.134 32.698 1.00 67.00 205 GLY A CA 1
ATOM 1624 C C . GLY A 1 205 ? -20.650 0.788 31.785 1.00 67.00 205 GLY A C 1
ATOM 1625 O O . GLY A 1 205 ? -21.763 0.430 31.408 1.00 67.00 205 GLY A O 1
ATOM 1626 N N . GLY A 1 206 ? -20.126 1.961 31.416 1.00 68.06 206 GLY A N 1
ATOM 1627 C CA . GLY A 1 206 ? -20.719 2.813 30.374 1.00 68.06 206 GLY A CA 1
ATOM 1628 C C . GLY A 1 206 ? -20.393 2.327 28.955 1.00 68.06 206 GLY A C 1
ATOM 1629 O O . GLY A 1 206 ? -19.476 1.540 28.763 1.00 68.06 206 GLY A O 1
ATOM 1630 N N . VAL A 1 207 ? -21.091 2.823 27.932 1.00 75.94 207 VAL A N 1
ATOM 1631 C CA . VAL A 1 207 ? -20.755 2.557 26.519 1.00 75.94 207 VAL A CA 1
ATOM 1632 C C . VAL A 1 207 ? -20.142 3.811 25.908 1.00 75.94 207 VAL A C 1
ATOM 1634 O O . VAL A 1 207 ? -20.733 4.885 25.972 1.00 75.94 207 VAL A O 1
ATOM 1637 N N . ILE A 1 208 ? -18.959 3.682 25.309 1.00 75.75 208 ILE A N 1
ATOM 1638 C CA . ILE A 1 208 ? -18.337 4.749 24.519 1.00 75.75 208 ILE A CA 1
ATOM 1639 C C . ILE A 1 208 ? -18.701 4.524 23.055 1.00 75.75 208 ILE A C 1
ATOM 1641 O O . ILE A 1 208 ? -18.496 3.423 22.539 1.00 75.75 208 ILE A O 1
ATOM 1645 N N . ILE A 1 209 ? -19.195 5.580 22.407 1.00 77.75 209 ILE A N 1
ATOM 1646 C CA . ILE A 1 209 ? -19.475 5.631 20.970 1.00 77.75 209 ILE A CA 1
ATOM 1647 C C . ILE A 1 209 ? -18.422 6.536 20.324 1.00 77.75 209 ILE A C 1
ATOM 1649 O O . ILE A 1 209 ? -18.212 7.656 20.793 1.00 77.75 209 ILE A O 1
ATOM 1653 N N . GLN A 1 2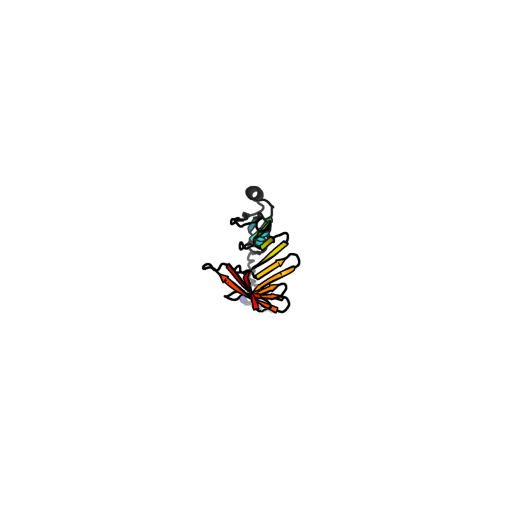10 ? -17.739 6.032 19.296 1.00 69.00 210 GLN A N 1
ATOM 1654 C CA . GLN A 1 210 ? -16.740 6.759 18.502 1.00 69.00 210 GLN A CA 1
ATOM 1655 C C . GLN A 1 210 ? -17.135 6.792 17.028 1.00 69.00 210 GLN A C 1
ATOM 1657 O O . GLN A 1 210 ? -17.775 5.813 16.566 1.00 69.00 210 GLN A O 1
#